Protein AF-A0A7S1RZQ5-F1 (afdb_monomer)

Structure (mmCIF, N/CA/C/O backbone):
data_AF-A0A7S1RZQ5-F1
#
_entry.id   AF-A0A7S1RZQ5-F1
#
loop_
_atom_site.group_PDB
_atom_site.id
_atom_site.type_symbol
_atom_site.label_atom_id
_atom_site.label_alt_id
_atom_site.label_comp_id
_atom_site.label_asym_id
_atom_site.label_entity_id
_atom_site.label_seq_id
_atom_site.pdbx_PDB_ins_code
_atom_site.Cartn_x
_atom_site.Cartn_y
_atom_site.Cartn_z
_atom_site.occupancy
_atom_site.B_iso_or_equiv
_atom_site.auth_seq_id
_atom_site.auth_comp_id
_atom_site.auth_asym_id
_atom_site.auth_atom_id
_atom_site.pdbx_PDB_model_num
ATOM 1 N N . VAL A 1 1 ? -28.408 -29.881 -25.879 1.00 50.09 1 VAL A N 1
ATOM 2 C CA . VAL A 1 1 ? -29.502 -28.922 -25.592 1.00 50.09 1 VAL A CA 1
ATOM 3 C C . VAL A 1 1 ? -29.576 -28.665 -24.085 1.00 50.09 1 VAL A C 1
ATOM 5 O O . VAL A 1 1 ? -30.545 -29.050 -23.465 1.00 50.09 1 VAL A O 1
ATOM 8 N N . VAL A 1 2 ? -28.525 -28.092 -23.482 1.00 44.50 2 VAL A N 1
ATOM 9 C CA . VAL A 1 2 ? -28.527 -27.471 -22.136 1.00 44.50 2 VAL A CA 1
ATOM 10 C C . VAL A 1 2 ? -27.280 -26.580 -22.078 1.00 44.50 2 VAL A C 1
ATOM 12 O O . VAL A 1 2 ? -26.212 -27.030 -21.680 1.00 44.50 2 VAL A O 1
ATOM 15 N N . SER A 1 3 ? -27.373 -25.356 -22.590 1.00 42.03 3 SER A N 1
ATOM 16 C CA . SER A 1 3 ? -26.392 -24.273 -22.406 1.00 42.03 3 SER A CA 1
ATOM 17 C C . SER A 1 3 ? -27.008 -23.021 -23.012 1.00 42.03 3 SER A C 1
ATOM 19 O O . SER A 1 3 ? -26.802 -22.811 -24.191 1.00 42.03 3 SER A O 1
ATOM 21 N N . ASP A 1 4 ? -27.832 -22.289 -22.252 1.00 46.22 4 ASP A N 1
ATOM 22 C CA . ASP A 1 4 ? -28.304 -20.932 -22.606 1.00 46.22 4 ASP A CA 1
ATOM 23 C C . ASP A 1 4 ? -29.070 -20.271 -21.438 1.00 46.22 4 ASP A C 1
ATOM 25 O O . ASP A 1 4 ? -30.211 -19.855 -21.587 1.00 46.22 4 ASP A O 1
ATOM 29 N N . LEU A 1 5 ? -28.489 -20.185 -20.232 1.00 46.91 5 LEU A N 1
ATOM 30 C CA . LEU A 1 5 ? -29.109 -19.439 -19.115 1.00 46.91 5 LEU A CA 1
ATOM 31 C C . LEU A 1 5 ? -28.068 -18.849 -18.144 1.00 46.91 5 LEU A C 1
ATOM 33 O O . LEU A 1 5 ? -28.103 -19.098 -16.943 1.00 46.91 5 LEU A O 1
ATOM 37 N N . ILE A 1 6 ? -27.138 -18.034 -18.646 1.00 44.25 6 ILE A N 1
ATOM 38 C CA . ILE A 1 6 ? -26.392 -17.093 -17.792 1.00 44.25 6 ILE A CA 1
ATOM 39 C C . ILE A 1 6 ? -26.449 -15.715 -18.454 1.00 44.25 6 ILE A C 1
ATOM 41 O O . ILE A 1 6 ? -25.554 -15.305 -19.186 1.00 44.25 6 ILE A O 1
ATOM 45 N N . GLY A 1 7 ? -27.570 -15.027 -18.229 1.00 41.03 7 GLY A N 1
ATOM 46 C CA . GLY A 1 7 ? -27.742 -13.616 -18.557 1.00 41.03 7 GLY A CA 1
ATOM 47 C C . GLY A 1 7 ? -27.185 -12.726 -17.443 1.00 41.03 7 GLY A C 1
ATOM 48 O O . GLY A 1 7 ? -27.434 -12.963 -16.262 1.00 41.03 7 GLY A O 1
ATOM 49 N N . SER A 1 8 ? -26.427 -11.705 -17.838 1.00 42.69 8 SER A N 1
ATOM 50 C CA . SER A 1 8 ? -25.848 -10.656 -16.989 1.00 42.69 8 SER A CA 1
ATOM 51 C C . SER A 1 8 ? -26.870 -9.974 -16.060 1.00 42.69 8 SER A C 1
ATOM 53 O O . SER A 1 8 ? -27.932 -9.566 -16.535 1.00 42.69 8 SER A O 1
ATOM 55 N N . PRO A 1 9 ? -26.553 -9.727 -14.772 1.00 49.50 9 PRO A N 1
ATOM 56 C CA . PRO A 1 9 ? -27.445 -9.017 -13.867 1.00 49.50 9 PRO A CA 1
ATOM 57 C C . PRO A 1 9 ? -27.104 -7.519 -13.854 1.00 49.50 9 PRO A C 1
ATOM 59 O O . PRO A 1 9 ? -26.318 -7.054 -13.033 1.00 49.50 9 PRO A O 1
ATOM 62 N N . SER A 1 10 ? -27.692 -6.743 -14.763 1.00 53.69 10 SER A N 1
ATOM 63 C CA . SER A 1 10 ? -27.727 -5.270 -14.661 1.00 53.69 10 SER A CA 1
ATOM 64 C C . SER A 1 10 ? -29.085 -4.735 -14.182 1.00 53.69 10 SER A C 1
ATOM 66 O O . SER A 1 10 ? -29.246 -3.532 -13.986 1.00 53.69 10 SER A O 1
ATOM 68 N N . GLY A 1 11 ? -30.059 -5.615 -13.930 1.00 60.50 11 GLY A N 1
ATOM 69 C CA . GLY A 1 11 ? -31.333 -5.257 -13.314 1.00 60.50 11 GLY A CA 1
ATOM 70 C C . GLY A 1 11 ? -31.216 -5.229 -11.793 1.00 60.50 11 GLY A C 1
ATOM 71 O O . GLY A 1 11 ? -31.095 -6.277 -11.163 1.00 60.50 11 GLY A O 1
ATOM 72 N N . GLY A 1 12 ? -31.257 -4.040 -11.190 1.00 69.31 12 GLY A N 1
ATOM 73 C CA . GLY A 1 12 ? -31.443 -3.913 -9.744 1.00 69.31 12 GLY A CA 1
ATOM 74 C C . GLY A 1 12 ? -32.727 -4.618 -9.289 1.00 69.31 12 GLY A C 1
ATOM 75 O O . GLY A 1 12 ? -33.708 -4.677 -10.031 1.00 69.31 12 GLY A O 1
ATOM 76 N N . LEU A 1 13 ? -32.720 -5.162 -8.069 1.00 76.81 13 LEU A N 1
ATOM 77 C CA . LEU A 1 13 ? -33.895 -5.796 -7.464 1.00 76.81 13 LEU A CA 1
ATOM 78 C C . LEU A 1 13 ? -35.089 -4.831 -7.488 1.00 76.81 13 LEU A C 1
ATOM 80 O O . LEU A 1 13 ? -34.962 -3.664 -7.106 1.00 76.81 13 LEU A O 1
ATOM 84 N N . SER A 1 14 ? -36.256 -5.318 -7.916 1.00 85.12 14 SER A N 1
ATOM 85 C CA . SER A 1 14 ? -37.483 -4.521 -7.894 1.00 85.12 14 SER A CA 1
ATOM 86 C C . SER A 1 14 ? -37.816 -4.087 -6.460 1.00 85.12 14 SER A C 1
ATOM 88 O O . SER A 1 14 ? -37.493 -4.774 -5.486 1.00 85.12 14 SER A O 1
ATOM 90 N N . LYS A 1 15 ? -38.493 -2.940 -6.304 1.00 82.06 15 LYS A N 1
ATOM 91 C CA . LYS A 1 15 ? -38.926 -2.437 -4.983 1.00 82.06 15 LYS A CA 1
ATOM 92 C C . LYS A 1 15 ? -39.768 -3.464 -4.215 1.00 82.06 15 LYS A C 1
ATOM 94 O O . LYS A 1 15 ? -39.717 -3.504 -2.987 1.00 82.06 15 LYS A O 1
ATOM 99 N N . GLU A 1 16 ? -40.510 -4.300 -4.934 1.00 85.38 16 GLU A N 1
ATOM 100 C CA . GLU A 1 16 ? -41.309 -5.395 -4.377 1.00 85.38 16 GLU A CA 1
ATOM 101 C C . GLU A 1 16 ? -40.424 -6.515 -3.825 1.00 85.38 16 GLU A C 1
ATOM 103 O O . GLU A 1 16 ? -40.651 -6.966 -2.704 1.00 85.38 16 GLU A O 1
ATOM 108 N N . ALA A 1 17 ? -39.361 -6.896 -4.542 1.00 83.75 17 ALA A N 1
ATOM 109 C CA . ALA A 1 17 ? -38.397 -7.883 -4.062 1.00 83.75 17 ALA A CA 1
ATOM 110 C C . ALA A 1 17 ? -37.652 -7.393 -2.807 1.00 83.75 17 ALA A C 1
ATOM 112 O O . ALA A 1 17 ? -37.438 -8.166 -1.874 1.00 83.75 17 ALA A O 1
ATOM 113 N N . VAL A 1 18 ? -37.316 -6.099 -2.743 1.00 83.06 18 VAL A N 1
ATOM 114 C CA . VAL A 1 18 ? -36.683 -5.495 -1.557 1.00 83.06 18 VAL A CA 1
ATOM 115 C C . VAL A 1 18 ? -37.632 -5.494 -0.353 1.00 83.06 18 VAL A C 1
ATOM 117 O O . VAL A 1 18 ? -37.208 -5.846 0.748 1.00 83.06 18 VAL A O 1
ATOM 120 N N . ARG A 1 19 ? -38.919 -5.162 -0.544 1.00 85.81 19 ARG A N 1
ATOM 121 C CA . ARG A 1 19 ? -39.927 -5.233 0.532 1.00 85.81 19 ARG A CA 1
ATOM 122 C C . ARG A 1 19 ? -40.136 -6.665 1.026 1.00 85.81 19 ARG A C 1
ATOM 124 O O . ARG A 1 19 ? -40.046 -6.902 2.225 1.00 85.81 19 ARG A O 1
ATOM 131 N N . ALA A 1 20 ? -40.288 -7.625 0.115 1.00 86.56 20 ALA A N 1
ATOM 132 C CA . ALA A 1 20 ? -40.459 -9.032 0.475 1.00 86.56 20 ALA A CA 1
ATOM 133 C C . ALA A 1 20 ? -39.258 -9.594 1.263 1.00 86.56 20 ALA A C 1
ATOM 135 O O . ALA A 1 20 ? -39.434 -10.409 2.171 1.00 86.56 20 ALA A O 1
ATOM 136 N N . LEU A 1 21 ? -38.033 -9.148 0.957 1.00 83.31 21 LEU A N 1
ATOM 137 C CA . LEU A 1 21 ? -36.830 -9.549 1.695 1.00 83.31 21 LEU A CA 1
ATOM 138 C C . LEU A 1 21 ? -36.767 -8.926 3.104 1.00 83.31 21 LEU A C 1
ATOM 140 O O . LEU A 1 21 ? -36.327 -9.580 4.056 1.00 83.31 21 LEU A O 1
ATOM 144 N N . ALA A 1 22 ? -37.227 -7.681 3.250 1.00 83.94 22 ALA A N 1
ATOM 145 C CA . ALA A 1 22 ? -37.298 -6.991 4.536 1.00 83.94 22 ALA A CA 1
ATOM 146 C C . ALA A 1 22 ? -38.334 -7.635 5.475 1.00 83.94 22 ALA A C 1
ATOM 148 O O . ALA A 1 22 ? -38.047 -7.863 6.650 1.00 83.94 22 ALA A O 1
ATOM 149 N N . ASP A 1 23 ? -39.495 -8.032 4.953 1.00 85.06 23 ASP A N 1
ATOM 150 C CA . ASP A 1 23 ? -40.529 -8.690 5.761 1.00 85.06 23 ASP A CA 1
ATOM 151 C C . ASP A 1 23 ? -40.084 -10.089 6.220 1.00 85.06 23 ASP A C 1
ATOM 153 O O . ASP A 1 23 ? -40.281 -10.476 7.375 1.00 85.06 23 ASP A O 1
ATOM 157 N N . ARG A 1 24 ? -39.369 -10.826 5.357 1.00 82.94 24 ARG A N 1
ATOM 158 C CA . ARG A 1 24 ? -38.802 -12.143 5.700 1.00 82.94 24 ARG A CA 1
ATOM 159 C C . ARG A 1 24 ? -37.713 -12.082 6.767 1.00 82.94 24 ARG A C 1
ATOM 161 O O . ARG A 1 24 ? -37.577 -13.026 7.543 1.00 82.94 24 ARG A O 1
ATOM 168 N N . THR A 1 25 ? -36.916 -11.016 6.789 1.00 77.38 25 THR A N 1
ATOM 169 C CA . THR A 1 25 ? -35.876 -10.835 7.814 1.00 77.38 25 THR A CA 1
ATOM 170 C C . THR A 1 25 ? -36.473 -10.381 9.142 1.00 77.38 25 THR A C 1
ATOM 172 O O . THR A 1 25 ? -36.023 -10.841 10.189 1.00 77.38 25 THR A O 1
ATOM 175 N N . LYS A 1 26 ? -37.545 -9.582 9.117 1.00 75.38 26 LYS A N 1
ATOM 176 C CA . LYS A 1 26 ? -38.258 -9.152 10.325 1.00 75.38 26 LYS A CA 1
ATOM 177 C C . LYS A 1 26 ? -38.924 -10.316 11.070 1.00 75.38 26 LYS A C 1
ATOM 179 O O . LYS A 1 26 ? -38.853 -10.360 12.290 1.00 75.38 26 LYS A O 1
ATOM 184 N N . ALA A 1 27 ? -39.468 -11.299 10.349 1.00 74.56 27 ALA A N 1
ATOM 185 C CA . ALA A 1 27 ? -40.094 -12.489 10.940 1.00 74.56 27 ALA A CA 1
ATOM 186 C C . ALA A 1 27 ? -39.107 -13.493 11.578 1.00 74.56 27 ALA A C 1
ATOM 188 O O . ALA A 1 27 ? -39.535 -14.430 12.245 1.00 74.56 27 ALA A O 1
ATOM 189 N N . LYS A 1 28 ? -37.793 -13.339 11.356 1.00 77.19 28 LYS A N 1
ATOM 190 C CA . LYS A 1 28 ? -36.761 -14.257 11.876 1.00 77.19 28 LYS A CA 1
ATOM 191 C C . LYS A 1 28 ? -35.950 -13.693 13.039 1.00 77.19 28 LYS A C 1
ATOM 193 O O . LYS A 1 28 ? -35.099 -14.411 13.562 1.00 77.19 28 LYS A O 1
ATOM 198 N N . MET A 1 29 ? -36.163 -12.436 13.429 1.00 69.62 29 MET A N 1
ATOM 199 C CA . MET A 1 29 ? -35.434 -11.863 14.557 1.00 69.62 29 MET A CA 1
ATOM 200 C C . MET A 1 29 ? -36.176 -12.134 15.874 1.00 69.62 29 MET A C 1
ATOM 202 O O . MET A 1 29 ? -37.361 -11.820 15.962 1.00 69.62 29 MET A O 1
ATOM 206 N N . PRO A 1 30 ? -35.508 -12.717 16.885 1.00 76.50 30 PRO A N 1
ATOM 207 C CA . PRO A 1 30 ? -36.110 -12.967 18.191 1.00 76.50 30 PRO A CA 1
ATOM 208 C C . PRO A 1 30 ? -36.463 -11.643 18.886 1.00 76.50 30 PRO A C 1
ATOM 210 O O . PRO A 1 30 ? -35.655 -10.711 18.912 1.00 76.50 30 PRO A O 1
AT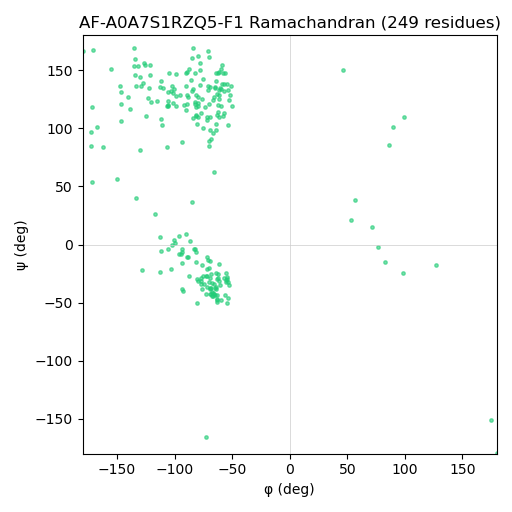OM 213 N N . GLU A 1 31 ? -37.668 -11.565 19.459 1.00 70.94 31 GLU A N 1
ATOM 214 C CA . GLU A 1 31 ? -38.217 -10.352 20.094 1.00 70.94 31 GLU A CA 1
ATOM 215 C C . GLU A 1 31 ? -37.385 -9.853 21.292 1.00 70.94 31 GLU A C 1
ATOM 217 O O . GLU A 1 31 ? -37.460 -8.681 21.665 1.00 70.94 31 GLU A O 1
ATOM 222 N N . ASP A 1 32 ? -36.513 -10.698 21.846 1.00 67.00 32 ASP A N 1
ATOM 223 C CA . ASP A 1 32 ? -35.660 -10.367 22.990 1.00 67.00 32 ASP A CA 1
ATOM 224 C C . ASP A 1 32 ? -34.560 -9.335 22.683 1.00 67.00 32 ASP A C 1
ATOM 226 O O . ASP A 1 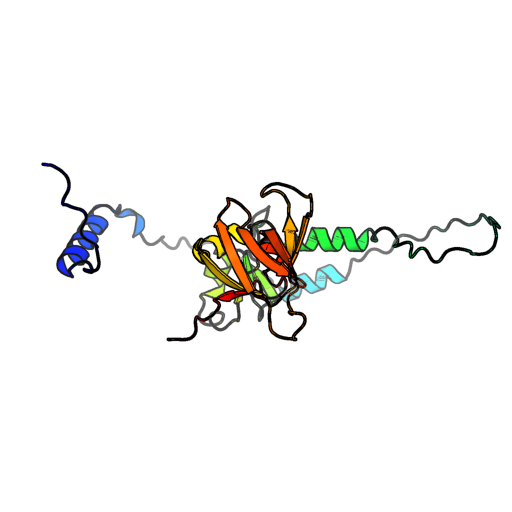32 ? -34.008 -8.744 23.609 1.00 67.00 32 ASP A O 1
ATOM 230 N N . ILE A 1 33 ? -34.272 -9.043 21.407 1.00 63.53 33 ILE A N 1
ATOM 231 C CA . ILE A 1 33 ? -33.285 -8.014 21.019 1.00 63.53 33 ILE A CA 1
ATOM 232 C C . ILE A 1 33 ? -33.808 -6.587 21.284 1.00 63.53 33 ILE A C 1
ATOM 234 O O . ILE A 1 33 ? -33.018 -5.654 21.419 1.00 63.53 33 ILE A O 1
ATOM 238 N N . PHE A 1 34 ? -35.127 -6.398 21.399 1.00 61.47 34 PHE A N 1
ATOM 239 C CA . PHE A 1 34 ? -35.739 -5.073 21.577 1.00 61.47 34 PHE A CA 1
ATOM 240 C C . PHE A 1 34 ? -36.133 -4.743 23.020 1.00 61.47 34 PHE A C 1
ATOM 242 O O . PHE A 1 34 ? -36.674 -3.663 23.273 1.00 61.47 34 PHE A O 1
ATOM 249 N N . LYS A 1 35 ? -35.836 -5.616 23.988 1.00 59.97 35 LYS A N 1
ATOM 250 C CA . LYS A 1 35 ? -36.032 -5.297 25.406 1.00 59.97 35 LYS A CA 1
ATOM 251 C C . LYS A 1 35 ? -34.977 -4.279 25.842 1.00 59.97 35 LYS A C 1
ATOM 253 O O . LYS A 1 35 ? -33.792 -4.588 25.950 1.00 59.97 35 LYS A O 1
ATOM 258 N N . LYS A 1 36 ? -35.422 -3.034 26.051 1.00 52.78 36 LYS A N 1
ATOM 259 C CA . LYS A 1 36 ? -34.635 -1.970 26.689 1.00 52.78 36 LYS A CA 1
ATOM 260 C C . LYS A 1 36 ? -34.096 -2.503 28.024 1.00 52.78 36 LYS A C 1
ATOM 262 O O . LYS A 1 36 ? -34.903 -3.004 28.803 1.00 52.78 36 LYS A O 1
ATOM 267 N N . PRO A 1 37 ? -32.787 -2.397 28.303 1.00 54.38 37 PRO A N 1
ATOM 268 C CA . PRO A 1 37 ? -32.277 -2.730 29.622 1.00 54.38 37 PRO A CA 1
ATOM 269 C C . PRO A 1 37 ? -32.907 -1.773 30.639 1.00 54.38 37 PRO A C 1
ATOM 271 O O . PRO A 1 37 ? -32.795 -0.554 30.499 1.00 54.38 37 PRO A O 1
ATOM 274 N N . GLU A 1 38 ? -33.624 -2.340 31.606 1.00 47.78 38 GLU A N 1
ATOM 275 C CA . GLU A 1 38 ? -34.154 -1.610 32.753 1.00 47.78 38 GLU A CA 1
ATOM 276 C C . GLU A 1 38 ? -32.991 -1.020 33.558 1.00 47.78 38 GLU A C 1
ATOM 278 O O . GLU A 1 38 ? -31.979 -1.675 33.815 1.00 47.78 38 GLU A O 1
ATOM 283 N N . GLU A 1 39 ? -33.131 0.258 33.904 1.00 49.72 39 GLU A N 1
ATOM 284 C CA . GLU A 1 39 ? -32.169 1.033 34.678 1.00 49.72 39 GLU A CA 1
ATOM 285 C C . GLU A 1 39 ? -32.116 0.513 36.121 1.00 49.72 39 GLU A C 1
ATOM 287 O O . GLU A 1 39 ? -32.842 0.974 36.999 1.00 49.72 39 GLU A O 1
ATOM 292 N N . THR A 1 40 ? -31.226 -0.438 36.396 1.00 43.12 40 THR A N 1
ATOM 293 C CA . THR A 1 40 ? -30.797 -0.725 37.768 1.00 43.12 40 THR A CA 1
ATOM 294 C C . THR A 1 40 ? -29.836 0.370 38.214 1.00 43.12 40 THR A C 1
ATOM 296 O O . THR A 1 40 ? -28.665 0.395 37.828 1.00 43.12 40 THR A O 1
ATOM 299 N N . GLY A 1 41 ? -30.360 1.315 38.991 1.00 52.72 41 GLY A N 1
ATOM 300 C CA . GLY A 1 41 ? -29.580 2.344 39.658 1.00 52.72 41 GLY A CA 1
ATOM 301 C C . GLY A 1 41 ? -28.808 1.776 40.843 1.00 52.72 41 GLY A C 1
ATOM 302 O O . GLY A 1 41 ? -29.416 1.345 41.812 1.00 52.72 41 GLY A O 1
ATOM 303 N N . GLU A 1 42 ? -27.480 1.859 40.797 1.00 41.66 42 GLU A N 1
ATOM 304 C CA . GLU A 1 42 ? -26.615 1.699 41.967 1.00 41.66 42 GLU A CA 1
ATOM 305 C C . GLU A 1 42 ? -25.366 2.592 41.857 1.00 41.66 42 GLU A C 1
ATOM 307 O O . GLU A 1 42 ? -24.654 2.593 40.855 1.00 41.66 42 GLU A O 1
ATOM 312 N N . GLY A 1 43 ? -25.091 3.328 42.939 1.00 41.91 43 GLY A N 1
ATOM 313 C CA . GLY A 1 43 ? -23.728 3.608 43.400 1.00 41.91 43 GLY A CA 1
ATOM 314 C C . GLY A 1 43 ? -22.987 4.801 42.793 1.00 41.91 43 GLY A C 1
ATOM 315 O O . GLY A 1 43 ? -22.139 4.652 41.915 1.00 41.91 43 GLY A O 1
ATOM 316 N N . GLY A 1 44 ? -23.195 5.992 43.360 1.00 45.56 44 GLY A N 1
ATOM 317 C CA . GLY A 1 44 ? -22.351 7.163 43.121 1.00 45.56 44 GLY A CA 1
ATOM 318 C C . GLY A 1 44 ? -20.928 6.988 43.667 1.00 45.56 44 GLY A C 1
ATOM 319 O O . GLY A 1 44 ? -20.665 7.277 44.830 1.00 45.56 44 GLY A O 1
ATOM 320 N N . ALA A 1 45 ? -19.990 6.581 42.812 1.00 46.25 45 ALA A N 1
ATOM 321 C CA . ALA A 1 45 ? -18.558 6.729 43.061 1.00 46.25 45 ALA A CA 1
ATOM 322 C C . ALA A 1 45 ? -18.070 8.061 42.465 1.00 46.25 45 ALA A C 1
ATOM 324 O O . ALA A 1 45 ? -18.192 8.308 41.261 1.00 46.25 45 ALA A O 1
ATOM 325 N N . ALA A 1 46 ? -17.523 8.936 43.313 1.00 51.88 46 ALA A N 1
ATOM 326 C CA . ALA A 1 46 ? -16.960 10.219 42.908 1.00 51.88 46 ALA A CA 1
ATOM 327 C C . ALA A 1 46 ? -15.843 10.011 41.868 1.00 51.88 46 ALA A C 1
ATOM 329 O O . ALA A 1 46 ? -14.768 9.486 42.166 1.00 51.88 46 ALA A O 1
ATOM 330 N N . LYS A 1 47 ? -16.105 10.422 40.623 1.00 50.09 47 LYS A N 1
ATOM 331 C CA . LYS A 1 47 ? -15.144 10.366 39.517 1.00 50.09 47 LYS A CA 1
ATOM 332 C C . LYS A 1 47 ? -14.027 11.377 39.771 1.00 50.09 47 LYS A C 1
ATOM 334 O O . LYS A 1 47 ? -14.173 12.565 39.493 1.00 50.09 47 LYS A O 1
ATOM 339 N N . VAL A 1 48 ? -12.898 10.903 40.292 1.00 57.53 48 VAL A N 1
ATOM 340 C CA . VAL A 1 48 ? -11.655 11.683 40.360 1.00 57.53 48 VAL A CA 1
ATOM 341 C C . VAL A 1 48 ? -11.229 12.032 38.933 1.00 57.53 48 VAL A C 1
ATOM 343 O O . VAL A 1 48 ? -11.111 11.152 38.079 1.00 57.53 48 VAL A O 1
ATOM 346 N N . SER A 1 49 ? -11.020 13.322 38.654 1.00 73.06 49 SER A N 1
ATOM 347 C CA . SER A 1 49 ? -10.696 13.777 37.300 1.00 73.06 49 SER A CA 1
ATOM 348 C C . SER A 1 49 ? -9.349 13.218 36.824 1.00 73.06 49 SER A C 1
ATOM 350 O O . SER A 1 49 ? -8.366 13.169 37.570 1.00 73.06 49 SER A O 1
ATOM 352 N N . TRP A 1 50 ? -9.281 12.847 35.543 1.00 62.81 50 TRP A N 1
ATOM 353 C CA . TRP A 1 50 ? -8.083 12.293 34.896 1.00 62.81 50 TRP A CA 1
ATOM 354 C C . TRP A 1 50 ? -6.845 13.202 35.050 1.00 62.81 50 TRP A C 1
ATOM 356 O O . TRP A 1 50 ? -5.710 12.734 35.131 1.00 62.81 50 TRP A O 1
ATOM 366 N N . ARG A 1 51 ? -7.066 14.520 35.176 1.00 66.44 51 ARG A N 1
ATOM 367 C CA . ARG A 1 51 ? -6.018 15.533 35.369 1.00 66.44 51 ARG A CA 1
ATOM 368 C C . ARG A 1 51 ? -5.317 15.409 36.727 1.00 66.44 51 ARG A C 1
ATOM 370 O O . ARG A 1 51 ? -4.116 15.651 36.808 1.00 66.44 51 ARG A O 1
ATOM 377 N N . GLN A 1 52 ? -6.040 14.985 37.763 1.00 68.44 52 GLN A N 1
ATOM 378 C CA . GLN A 1 52 ? -5.540 14.899 39.139 1.00 68.44 52 GLN A CA 1
ATOM 379 C C . GLN A 1 52 ? -4.681 13.644 39.362 1.00 68.44 52 GLN A C 1
ATOM 381 O O . GLN A 1 52 ? -3.679 13.693 40.072 1.00 68.44 52 GLN A O 1
ATOM 386 N N . LYS A 1 53 ? -4.984 12.546 38.655 1.00 66.88 53 LYS A N 1
ATOM 387 C CA . LYS A 1 53 ? -4.205 11.294 38.715 1.00 66.88 53 LYS A CA 1
ATOM 388 C C . LYS A 1 53 ? -2.848 11.399 37.998 1.00 66.88 53 LYS A C 1
ATOM 390 O O . LYS A 1 53 ? -1.890 10.735 38.380 1.00 66.88 53 LYS A O 1
ATOM 395 N N . ARG A 1 54 ? -2.728 12.281 36.995 1.00 66.06 54 ARG A N 1
ATOM 396 C CA . ARG A 1 54 ? -1.481 12.490 36.231 1.00 66.06 54 ARG A CA 1
ATOM 397 C C . ARG A 1 54 ? -0.417 13.284 37.000 1.00 66.06 54 ARG A C 1
ATOM 399 O O . ARG A 1 54 ? 0.767 13.083 36.758 1.00 66.06 54 ARG A O 1
ATOM 406 N N . GLN A 1 55 ? -0.819 14.148 37.935 1.00 67.31 55 GLN A N 1
ATOM 407 C CA . GLN A 1 55 ? 0.122 14.915 38.764 1.00 67.31 55 GLN A CA 1
ATOM 408 C C . GLN A 1 55 ? 0.747 14.074 39.888 1.00 67.31 55 GLN A C 1
ATOM 410 O O . GLN A 1 55 ? 1.896 14.309 40.247 1.00 67.31 55 GLN A O 1
ATOM 415 N N . GLN A 1 56 ? 0.049 13.048 40.388 1.00 62.22 56 GLN A N 1
ATOM 416 C CA . GLN A 1 56 ? 0.575 12.173 41.445 1.00 62.22 56 GLN A CA 1
ATOM 417 C C . GLN A 1 56 ? 1.688 11.224 40.960 1.00 62.22 56 GLN A C 1
ATOM 419 O O . GLN A 1 56 ? 2.581 10.895 41.733 1.00 62.22 56 GLN A O 1
ATOM 424 N N . ASN A 1 57 ? 1.707 10.849 39.676 1.00 56.22 57 ASN A N 1
ATOM 425 C CA . ASN A 1 57 ? 2.719 9.937 39.120 1.00 56.22 57 ASN A CA 1
ATOM 426 C C . ASN A 1 57 ? 4.045 10.610 38.711 1.00 56.22 57 ASN A C 1
ATOM 428 O O . ASN A 1 57 ? 4.972 9.916 38.304 1.00 56.22 57 ASN A O 1
ATOM 432 N N . LEU A 1 58 ? 4.163 11.939 38.814 1.00 55.47 58 LEU A N 1
ATOM 433 C CA . LEU A 1 58 ? 5.404 12.664 38.495 1.00 55.47 58 LEU A CA 1
ATOM 434 C C . LEU A 1 58 ? 6.305 12.907 39.722 1.00 55.47 58 LEU A C 1
ATOM 436 O O . LEU A 1 58 ? 7.428 13.372 39.555 1.00 55.47 58 LEU A O 1
ATOM 440 N N . ALA A 1 59 ? 5.852 12.578 40.938 1.00 47.47 59 ALA A N 1
ATOM 441 C CA . ALA A 1 59 ? 6.568 12.887 42.182 1.00 47.47 59 ALA A CA 1
ATOM 442 C C . ALA A 1 59 ? 7.445 11.741 42.737 1.00 47.47 59 ALA A C 1
ATOM 444 O O . ALA A 1 59 ? 8.204 11.962 43.675 1.00 47.47 59 ALA A O 1
ATOM 445 N N . THR A 1 60 ? 7.386 10.529 42.175 1.00 47.94 60 THR A N 1
ATOM 446 C CA . THR A 1 60 ? 8.053 9.325 42.728 1.00 47.94 60 THR A CA 1
ATOM 447 C C . THR A 1 60 ? 9.134 8.718 41.820 1.00 47.94 60 THR A C 1
ATOM 449 O O . THR A 1 60 ? 9.461 7.536 41.918 1.00 47.94 60 THR A O 1
ATOM 452 N N . GLY A 1 61 ? 9.752 9.537 40.961 1.00 41.28 61 GLY A N 1
ATOM 453 C CA . GLY A 1 61 ? 10.906 9.160 40.134 1.00 41.28 61 GLY A CA 1
ATOM 454 C C . GLY A 1 61 ? 12.183 8.956 40.955 1.00 41.28 61 GLY A C 1
ATOM 455 O O . GLY A 1 61 ? 12.959 9.881 41.165 1.00 41.28 61 GLY A O 1
ATOM 456 N N . ASN A 1 62 ? 12.358 7.724 41.421 1.00 40.66 62 ASN A N 1
ATOM 457 C CA . ASN A 1 62 ? 13.435 7.207 42.257 1.00 40.66 62 ASN A CA 1
ATOM 458 C C . ASN A 1 62 ? 14.829 7.356 41.598 1.00 40.66 62 ASN A C 1
ATOM 460 O O . ASN A 1 62 ? 15.099 6.789 40.538 1.00 40.66 62 ASN A O 1
ATOM 464 N N . ASN A 1 63 ? 15.718 8.108 42.251 1.00 49.81 63 ASN A N 1
ATOM 465 C CA . ASN A 1 63 ? 17.135 8.265 41.920 1.00 49.81 63 ASN A CA 1
ATOM 466 C C . ASN A 1 63 ? 17.925 7.074 42.475 1.00 49.81 63 ASN A C 1
ATOM 468 O O . ASN A 1 63 ? 18.102 7.000 43.685 1.00 49.81 63 ASN A O 1
ATOM 472 N N . ASN A 1 64 ? 18.447 6.183 41.625 1.00 48.50 64 ASN A N 1
ATOM 473 C CA . ASN A 1 64 ? 19.590 5.330 41.977 1.00 48.50 64 ASN A CA 1
ATOM 474 C C . ASN A 1 64 ? 20.184 4.633 40.744 1.00 48.50 64 ASN A C 1
ATOM 476 O O . ASN A 1 64 ? 19.661 3.620 40.291 1.00 48.50 64 ASN A O 1
ATOM 480 N N . ASN A 1 65 ? 21.305 5.154 40.229 1.00 42.16 65 ASN A N 1
ATOM 481 C CA . ASN A 1 65 ? 22.468 4.323 39.886 1.00 42.16 65 ASN A CA 1
ATOM 482 C C . ASN A 1 65 ? 23.684 5.174 39.482 1.00 42.16 65 ASN A C 1
ATOM 484 O O . ASN A 1 65 ? 23.858 5.568 38.331 1.00 42.16 65 ASN A O 1
ATOM 488 N N . LYS A 1 66 ? 24.566 5.406 40.460 1.00 42.34 66 LYS A N 1
ATOM 489 C CA . LYS A 1 66 ? 25.972 5.789 40.280 1.00 42.34 66 LYS A CA 1
ATOM 490 C C . LYS A 1 66 ? 26.826 4.615 40.756 1.00 42.34 66 LYS A C 1
ATOM 492 O O . LYS A 1 66 ? 26.941 4.421 41.961 1.00 42.34 66 LYS A O 1
ATOM 497 N N . ARG A 1 67 ? 27.473 3.884 39.847 1.00 38.41 67 ARG A N 1
ATOM 498 C CA . ARG A 1 67 ? 28.745 3.192 40.123 1.00 38.41 67 ARG A CA 1
ATOM 499 C C . ARG A 1 67 ? 29.592 3.174 38.856 1.00 38.41 67 ARG A C 1
ATOM 501 O O . ARG A 1 67 ? 29.151 2.697 37.817 1.00 38.41 67 ARG A O 1
ATOM 508 N N . GLY A 1 68 ? 30.783 3.756 38.966 1.00 43.53 68 GLY A N 1
ATOM 509 C CA . GLY A 1 68 ? 31.816 3.731 37.940 1.00 43.53 68 GLY A CA 1
ATOM 510 C C . GLY A 1 68 ? 32.670 2.471 38.025 1.00 43.53 68 GLY A C 1
ATOM 511 O O . GLY A 1 68 ? 32.733 1.828 39.070 1.00 43.53 68 GLY A O 1
ATOM 512 N N . VAL A 1 69 ? 33.358 2.166 36.927 1.00 43.31 69 VAL A N 1
ATOM 513 C CA . VAL A 1 69 ? 34.522 1.277 36.903 1.00 43.31 69 VAL A CA 1
ATOM 514 C C . VAL A 1 69 ? 35.539 1.878 35.937 1.00 43.31 69 VAL A C 1
ATOM 516 O O . VAL A 1 69 ? 35.209 2.229 34.806 1.00 43.31 69 VAL A O 1
ATOM 519 N N . ALA A 1 70 ? 36.759 2.049 36.434 1.00 39.78 70 ALA A N 1
ATOM 520 C CA . ALA A 1 70 ? 37.907 2.579 35.722 1.00 39.78 70 ALA A CA 1
ATOM 521 C C . ALA A 1 70 ? 38.712 1.459 35.039 1.00 39.78 70 ALA A C 1
ATOM 523 O O . ALA A 1 70 ? 38.873 0.385 35.608 1.00 39.78 70 ALA A O 1
ATOM 524 N N . GLY A 1 71 ? 39.307 1.791 33.887 1.00 39.56 71 GLY A N 1
ATOM 525 C CA . GLY A 1 71 ? 40.630 1.304 33.481 1.00 39.56 71 GLY A CA 1
ATOM 526 C C . GLY A 1 71 ? 40.701 0.126 32.502 1.00 39.56 71 GLY A C 1
ATOM 527 O O . GLY A 1 71 ? 40.513 -1.014 32.896 1.00 39.56 71 GLY A O 1
ATOM 528 N N . ALA A 1 72 ? 41.125 0.407 31.262 1.00 38.22 72 ALA A N 1
ATOM 529 C CA . ALA A 1 72 ? 42.219 -0.299 30.576 1.00 38.22 72 ALA A CA 1
ATOM 530 C C . ALA A 1 72 ? 42.566 0.422 29.256 1.00 38.22 72 ALA A C 1
ATOM 532 O O . ALA A 1 72 ? 41.732 0.554 28.362 1.00 38.22 72 ALA A O 1
ATOM 533 N N . ARG A 1 73 ? 43.809 0.907 29.147 1.00 46.12 73 ARG A N 1
ATOM 534 C CA . ARG A 1 73 ? 44.406 1.420 27.905 1.00 46.12 73 ARG A CA 1
ATOM 535 C C . ARG A 1 73 ? 44.792 0.236 27.018 1.00 46.12 73 ARG A C 1
ATOM 537 O O . ARG A 1 73 ? 45.583 -0.595 27.448 1.00 46.12 73 ARG A O 1
ATOM 544 N N . ILE A 1 74 ? 44.315 0.216 25.775 1.00 39.50 74 ILE A N 1
ATOM 545 C CA . ILE A 1 74 ? 44.901 -0.590 24.698 1.00 39.50 74 ILE A CA 1
ATOM 546 C C . ILE A 1 74 ? 45.221 0.353 23.536 1.00 39.50 74 ILE A C 1
ATOM 548 O O . ILE A 1 74 ? 44.339 0.919 22.896 1.00 39.50 74 ILE A O 1
ATOM 552 N N . THR A 1 75 ? 46.515 0.544 23.312 1.00 50.66 75 THR A N 1
ATOM 553 C CA . THR A 1 75 ? 47.132 1.201 22.158 1.00 50.66 75 THR A CA 1
ATOM 554 C C . THR A 1 75 ? 47.224 0.213 21.001 1.00 50.66 75 THR A C 1
ATOM 556 O O . THR A 1 75 ? 48.042 -0.697 21.082 1.00 50.66 75 THR A O 1
ATOM 559 N N . VAL A 1 76 ? 46.462 0.404 19.913 1.00 43.56 76 VAL A N 1
ATOM 560 C CA . VAL A 1 76 ? 46.752 -0.223 18.606 1.00 43.56 76 VAL A CA 1
ATOM 561 C C . VAL A 1 76 ? 46.344 0.700 17.441 1.00 43.56 76 VAL A C 1
ATOM 563 O O . VAL A 1 76 ? 45.166 0.883 17.170 1.00 43.56 76 VAL A O 1
ATOM 566 N N . GLN A 1 77 ? 47.380 1.263 16.809 1.00 43.22 77 GLN A N 1
ATOM 567 C CA . GLN A 1 77 ? 47.634 1.582 15.387 1.00 43.22 77 GLN A CA 1
ATOM 568 C C . GLN A 1 77 ? 46.615 2.279 14.433 1.00 43.22 77 GLN A C 1
ATOM 570 O O . GLN A 1 77 ? 45.403 2.156 14.569 1.00 43.22 77 GLN A O 1
ATOM 575 N N . PRO A 1 78 ? 47.141 3.033 13.431 1.00 53.94 78 PRO A N 1
ATOM 576 C CA . PRO A 1 78 ? 46.417 4.033 12.633 1.00 53.94 78 PRO A CA 1
ATOM 577 C C . PRO A 1 78 ? 45.626 3.454 11.433 1.00 53.94 78 PRO A C 1
ATOM 579 O O . PRO A 1 78 ? 45.778 2.283 11.083 1.00 53.94 78 PRO A O 1
ATOM 582 N N . PRO A 1 79 ? 44.755 4.267 10.793 1.00 61.50 79 PRO A N 1
ATOM 583 C CA . PRO A 1 79 ? 43.611 3.790 10.028 1.00 61.50 79 PRO A CA 1
ATOM 584 C C . PRO A 1 79 ? 43.951 3.545 8.560 1.00 61.50 79 PRO A C 1
ATOM 586 O O . PRO A 1 79 ? 44.536 4.397 7.892 1.00 61.50 79 PRO A O 1
ATOM 589 N N . ASN A 1 80 ? 43.475 2.430 8.008 1.00 54.56 80 ASN A N 1
ATOM 590 C CA . ASN A 1 80 ? 43.330 2.324 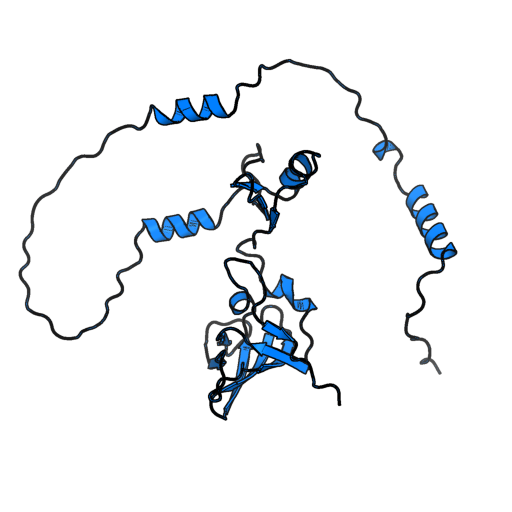6.564 1.00 54.56 80 ASN A CA 1
ATOM 591 C C . ASN A 1 80 ? 42.137 1.443 6.172 1.00 54.56 80 ASN A C 1
ATOM 593 O O . ASN A 1 80 ? 41.950 0.365 6.727 1.00 54.56 80 ASN A O 1
ATOM 597 N N . LYS A 1 81 ? 41.378 1.919 5.171 1.00 46.59 81 LYS A N 1
ATOM 598 C CA . LYS A 1 81 ? 40.066 1.459 4.652 1.00 46.59 81 LYS A CA 1
ATOM 599 C C . LYS A 1 81 ? 38.848 2.095 5.336 1.00 46.59 81 LYS A C 1
ATOM 601 O O . LYS A 1 81 ? 38.394 1.677 6.394 1.00 46.59 81 LYS A O 1
ATOM 606 N N . LYS A 1 82 ? 38.265 3.082 4.642 1.00 55.28 82 LYS A N 1
ATOM 607 C CA . LYS A 1 82 ? 36.952 3.701 4.901 1.00 55.28 82 LYS A CA 1
ATOM 608 C C . LYS A 1 82 ? 35.813 2.685 4.687 1.00 55.28 82 LYS A C 1
ATOM 610 O O . LYS A 1 82 ? 34.986 2.843 3.797 1.00 55.28 82 LYS A O 1
ATOM 615 N N . GLY A 1 83 ? 35.785 1.613 5.471 1.00 52.81 83 GLY A N 1
ATOM 616 C CA . GLY A 1 83 ? 34.595 0.794 5.649 1.00 52.81 83 GLY A CA 1
ATOM 617 C C . GLY A 1 83 ? 33.669 1.545 6.591 1.00 52.81 83 GLY A C 1
ATOM 618 O O . GLY A 1 83 ? 34.017 1.770 7.745 1.00 52.81 83 GLY A O 1
ATOM 619 N N . ARG A 1 84 ? 32.511 1.992 6.102 1.00 52.81 84 ARG A N 1
ATOM 620 C CA . ARG A 1 84 ? 31.480 2.605 6.943 1.00 52.81 84 ARG A CA 1
ATOM 621 C C . ARG A 1 84 ? 30.881 1.488 7.804 1.00 52.81 84 ARG A C 1
ATOM 623 O O . ARG A 1 84 ? 29.901 0.864 7.414 1.00 52.81 84 ARG A O 1
ATOM 630 N N . THR A 1 85 ? 31.521 1.180 8.929 1.00 53.38 85 THR A N 1
ATOM 631 C CA . THR A 1 85 ? 30.989 0.277 9.951 1.00 53.38 85 THR A CA 1
ATOM 632 C C . THR A 1 85 ? 29.739 0.924 10.525 1.00 53.38 85 THR A C 1
ATOM 634 O O . THR A 1 85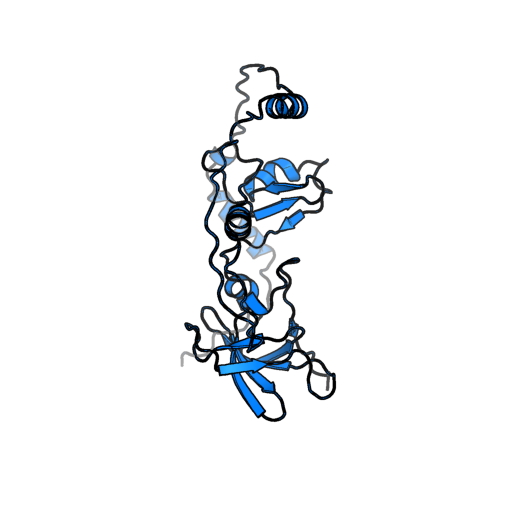 ? 29.816 1.844 11.339 1.00 53.38 85 THR A O 1
ATOM 637 N N . VAL A 1 86 ? 28.579 0.492 10.037 1.00 65.00 86 VAL A N 1
ATOM 638 C CA . VAL A 1 86 ? 27.296 0.827 10.647 1.00 65.00 86 VAL A CA 1
ATOM 639 C C . VAL A 1 86 ? 27.267 0.078 11.974 1.00 65.00 86 VAL A C 1
ATOM 641 O O . VAL A 1 86 ? 27.260 -1.152 11.987 1.00 65.00 86 VAL A O 1
ATOM 644 N N . GLY A 1 87 ? 27.355 0.814 13.083 1.00 75.19 87 GLY A N 1
ATOM 645 C CA . GLY A 1 87 ? 27.256 0.221 14.411 1.00 75.19 87 GLY A CA 1
ATOM 646 C C . GLY A 1 87 ? 25.917 -0.509 14.572 1.00 75.19 87 GLY A C 1
ATOM 647 O O . GLY A 1 87 ? 24.926 -0.089 13.965 1.00 75.19 87 GLY A O 1
ATOM 648 N N . PRO A 1 88 ? 25.866 -1.605 15.347 1.00 76.12 88 PRO A N 1
ATOM 649 C CA . PRO A 1 88 ? 24.606 -2.268 15.657 1.00 76.12 88 PRO A CA 1
ATOM 650 C C . PRO A 1 88 ? 23.621 -1.251 16.261 1.00 76.12 88 PRO A C 1
ATOM 652 O O . PRO A 1 88 ? 24.046 -0.410 17.061 1.00 76.12 88 PRO A O 1
ATOM 655 N N . PRO A 1 89 ? 22.332 -1.290 15.867 1.00 70.06 89 PRO A N 1
ATOM 656 C CA . PRO A 1 89 ? 21.335 -0.345 16.355 1.00 70.06 89 PRO A CA 1
ATOM 657 C C . PRO A 1 89 ? 21.279 -0.402 17.877 1.00 70.06 89 PRO A C 1
ATOM 659 O O . PRO A 1 89 ? 21.353 -1.475 18.484 1.00 70.06 89 PRO A O 1
ATOM 662 N N . SER A 1 90 ? 21.181 0.767 18.497 1.00 83.44 90 SER A N 1
ATOM 663 C CA . SER A 1 90 ? 21.169 0.869 19.949 1.00 83.44 90 SER A CA 1
ATOM 664 C C . SER A 1 90 ? 19.957 0.129 20.525 1.00 83.44 90 SER A C 1
ATOM 666 O O . SER A 1 90 ? 18.885 0.071 19.919 1.00 83.44 90 SER A O 1
ATOM 668 N N . LYS A 1 91 ? 20.097 -0.428 21.732 1.00 75.12 91 LYS A N 1
ATOM 669 C CA . LYS A 1 91 ? 18.998 -1.113 22.435 1.00 75.12 91 LYS A CA 1
ATOM 670 C C . LYS A 1 91 ? 17.740 -0.230 22.545 1.00 75.12 91 LYS A C 1
ATOM 672 O O . LYS A 1 91 ? 16.634 -0.730 22.370 1.00 75.12 91 LYS A O 1
ATOM 677 N N . ALA A 1 92 ? 17.923 1.082 22.713 1.00 71.19 92 ALA A N 1
ATOM 678 C CA . ALA A 1 92 ? 16.844 2.069 22.727 1.00 71.19 92 ALA A CA 1
ATOM 679 C C . ALA A 1 92 ? 16.099 2.178 21.379 1.00 71.19 92 ALA A C 1
ATOM 681 O O . ALA A 1 92 ? 14.879 2.327 21.354 1.00 71.19 92 ALA A O 1
ATOM 682 N N . GLU A 1 93 ? 16.795 2.058 20.244 1.00 67.50 93 GLU A N 1
ATOM 683 C CA . GLU A 1 93 ? 16.159 2.055 18.920 1.00 67.50 93 GLU A CA 1
ATOM 684 C C . GLU A 1 93 ? 15.344 0.778 18.690 1.00 67.50 93 GLU A C 1
ATOM 686 O O . GLU A 1 93 ? 14.234 0.851 18.156 1.00 67.50 93 GLU A O 1
ATOM 691 N N . ILE A 1 94 ? 15.849 -0.371 19.154 1.00 67.06 94 ILE A N 1
ATOM 692 C CA . ILE A 1 94 ? 15.159 -1.666 19.065 1.00 67.06 94 ILE A CA 1
ATOM 693 C C . ILE A 1 94 ? 13.902 -1.676 19.952 1.00 67.06 94 ILE A C 1
ATOM 695 O O . ILE A 1 94 ? 12.834 -2.084 19.492 1.00 67.06 94 ILE A O 1
ATOM 699 N N . GLU A 1 95 ? 13.995 -1.173 21.186 1.00 61.34 95 GLU A N 1
ATOM 700 C CA . GLU A 1 95 ? 12.859 -1.075 22.115 1.00 61.34 95 GLU A CA 1
ATOM 701 C C . GLU A 1 95 ? 11.808 -0.067 21.620 1.00 61.34 95 GLU A C 1
ATOM 703 O O . GLU A 1 95 ? 10.623 -0.395 21.575 1.00 61.34 95 GLU A O 1
ATOM 708 N N . SER A 1 96 ? 12.218 1.097 21.093 1.00 59.00 96 SER A N 1
ATOM 709 C CA . SER A 1 96 ? 11.272 2.078 20.530 1.00 59.00 96 SER A CA 1
ATOM 710 C C . SER A 1 96 ? 10.510 1.551 19.306 1.00 59.00 96 SER A C 1
ATOM 712 O O . SER A 1 96 ? 9.369 1.946 19.048 1.00 59.00 96 SER A O 1
ATOM 714 N N . ALA A 1 97 ? 11.130 0.653 18.534 1.00 52.66 97 ALA A N 1
ATOM 715 C CA . ALA A 1 97 ? 10.502 0.013 17.390 1.00 52.66 97 ALA A CA 1
ATOM 716 C C . ALA A 1 97 ? 9.536 -1.100 17.818 1.00 52.66 97 ALA A C 1
ATOM 718 O O . ALA A 1 97 ? 8.539 -1.319 17.132 1.00 52.66 97 ALA A O 1
ATOM 719 N N . ALA A 1 98 ? 9.800 -1.784 18.934 1.00 52.81 98 ALA A N 1
ATOM 720 C CA . ALA A 1 98 ? 8.920 -2.804 19.497 1.00 52.81 98 ALA A CA 1
ATOM 721 C C . ALA A 1 98 ? 7.697 -2.198 20.209 1.00 52.81 98 ALA A C 1
ATOM 723 O O . ALA A 1 98 ? 6.588 -2.705 20.036 1.00 52.81 98 ALA A O 1
ATOM 724 N N . ASP A 1 99 ? 7.862 -1.079 20.917 1.00 55.12 99 ASP A N 1
ATOM 725 C CA . ASP A 1 99 ? 6.754 -0.369 21.574 1.00 55.12 99 ASP A CA 1
ATOM 726 C C . ASP A 1 99 ? 5.810 0.306 20.574 1.00 55.12 99 ASP A C 1
ATOM 728 O O . ASP A 1 99 ? 4.592 0.326 20.762 1.00 55.12 99 ASP A O 1
ATOM 732 N N . LYS A 1 100 ? 6.332 0.772 19.432 1.00 54.28 100 LYS A N 1
ATOM 733 C CA . LYS A 1 100 ? 5.488 1.242 18.320 1.00 54.28 100 LYS A CA 1
ATOM 734 C C . LYS A 1 100 ? 4.587 0.138 17.749 1.00 54.28 100 LYS A C 1
ATOM 736 O O . LYS A 1 100 ? 3.494 0.461 17.295 1.00 54.28 100 LYS A O 1
ATOM 741 N N . ARG A 1 101 ? 4.999 -1.136 17.832 1.00 52.62 101 ARG A N 1
ATOM 742 C CA . ARG A 1 101 ? 4.281 -2.305 17.277 1.00 52.62 101 ARG A CA 1
ATOM 743 C C . ARG A 1 101 ? 3.153 -2.834 18.169 1.00 52.62 101 ARG A C 1
ATOM 745 O O . ARG A 1 101 ? 2.460 -3.768 17.778 1.00 52.62 101 ARG A O 1
ATOM 752 N N . LYS A 1 102 ? 2.959 -2.282 19.371 1.00 59.38 102 LYS A N 1
ATOM 753 C CA . LYS A 1 102 ? 1.929 -2.736 20.324 1.00 59.38 102 LYS A CA 1
ATOM 754 C C . LYS A 1 102 ? 1.139 -1.574 20.917 1.00 59.38 102 LYS A C 1
ATOM 756 O O . LYS A 1 102 ? 0.837 -1.583 22.108 1.00 59.38 102 LYS A O 1
ATOM 761 N N . ARG A 1 103 ? 0.789 -0.564 20.115 1.00 78.88 103 ARG A N 1
ATOM 762 C CA . ARG A 1 103 ? -0.106 0.498 20.595 1.00 78.88 103 ARG A CA 1
ATOM 763 C C . ARG A 1 103 ? -1.480 -0.103 20.906 1.00 78.88 103 ARG A C 1
ATOM 765 O O . ARG A 1 103 ? -2.239 -0.467 20.006 1.00 78.88 103 ARG A O 1
ATOM 772 N N . ARG A 1 104 ? -1.755 -0.277 22.198 1.00 88.44 104 ARG A N 1
ATOM 773 C CA . ARG A 1 104 ? -3.042 -0.746 22.714 1.00 88.44 104 ARG A CA 1
ATOM 774 C C . ARG A 1 104 ? -4.036 0.410 22.743 1.00 88.44 104 ARG A C 1
ATOM 776 O O . ARG A 1 104 ? -3.660 1.571 22.629 1.00 88.44 104 ARG A O 1
ATOM 783 N N . CYS A 1 105 ? -5.309 0.070 22.834 1.00 92.56 105 CYS A N 1
ATOM 784 C CA . CYS A 1 105 ? -6.384 1.029 22.989 1.00 92.56 105 CYS A CA 1
ATOM 785 C C . CYS A 1 105 ? -6.283 1.718 24.355 1.00 92.56 105 CYS A C 1
ATOM 787 O O . CYS A 1 105 ? -6.348 1.044 25.380 1.00 92.56 105 CYS A O 1
ATOM 789 N N . ASP A 1 106 ? -6.217 3.047 24.359 1.00 93.62 106 ASP A N 1
ATOM 790 C CA . ASP A 1 106 ? -6.185 3.884 25.564 1.00 93.62 106 ASP A CA 1
ATOM 791 C C . ASP A 1 106 ? -7.532 3.898 26.309 1.00 93.62 106 ASP A C 1
ATOM 793 O O . ASP A 1 106 ? -7.599 4.251 27.482 1.00 93.62 106 ASP A O 1
ATOM 797 N N . GLY A 1 107 ? -8.621 3.537 25.621 1.00 93.44 107 GLY A N 1
ATOM 798 C CA . GLY A 1 107 ? -9.977 3.507 26.176 1.00 93.44 107 GLY A CA 1
ATOM 799 C C . GLY A 1 107 ? -10.466 2.121 26.596 1.00 93.44 107 GLY A C 1
ATOM 800 O O . GLY A 1 107 ? -11.628 1.993 26.973 1.00 93.44 107 GLY A O 1
ATOM 801 N N . CYS A 1 108 ? -9.650 1.070 26.460 1.00 93.56 108 CYS A N 1
ATOM 802 C CA . CYS A 1 108 ? -10.010 -0.261 26.945 1.00 93.56 108 CYS A CA 1
ATOM 803 C C . CYS A 1 108 ? -9.543 -0.421 28.392 1.00 93.56 108 CYS A C 1
ATOM 805 O O . CYS A 1 108 ? -8.349 -0.382 28.655 1.00 93.56 108 CYS A O 1
ATOM 807 N N . GLU A 1 109 ? -10.475 -0.691 29.301 1.00 88.88 109 GLU A N 1
ATOM 808 C CA . GLU A 1 109 ? -10.172 -1.009 30.706 1.00 88.88 109 GLU A CA 1
ATOM 809 C C . GLU A 1 109 ? -9.893 -2.508 30.933 1.00 88.88 109 GLU A C 1
ATOM 811 O O . GLU A 1 109 ? -9.687 -2.950 32.056 1.00 88.88 109 GLU A O 1
ATOM 816 N N . THR A 1 110 ? -9.900 -3.312 29.867 1.00 87.44 110 THR A N 1
ATOM 817 C CA . THR A 1 110 ? -9.639 -4.756 29.927 1.00 87.44 110 THR A CA 1
ATOM 818 C C . THR A 1 110 ? -8.141 -5.048 29.867 1.00 87.44 110 THR A C 1
ATOM 820 O O . THR A 1 110 ? -7.416 -4.416 29.102 1.00 87.44 110 THR A O 1
ATOM 823 N N . GLU A 1 111 ? -7.671 -6.040 30.627 1.00 85.38 111 GLU A N 1
ATOM 824 C CA . GLU A 1 111 ? -6.304 -6.563 30.531 1.00 85.38 111 GLU A CA 1
ATOM 825 C C . GLU A 1 111 ? -6.306 -7.948 29.852 1.00 85.38 111 GLU A C 1
ATOM 827 O O . GLU A 1 111 ? -6.925 -8.873 30.377 1.00 85.38 111 GLU A O 1
ATOM 832 N N . PRO A 1 112 ? -5.628 -8.133 28.697 1.00 82.75 112 PRO A N 1
ATOM 833 C CA . PRO A 1 112 ? -4.868 -7.142 27.936 1.00 82.75 112 PRO A CA 1
ATOM 834 C C . PRO A 1 112 ? -5.757 -6.207 27.098 1.00 82.75 112 PRO A C 1
ATOM 836 O O . PRO A 1 112 ? -6.649 -6.661 26.383 1.00 82.75 112 PRO A O 1
ATOM 839 N N . ALA A 1 113 ? -5.443 -4.907 27.103 1.00 87.06 113 ALA A N 1
ATOM 840 C CA . ALA A 1 113 ? -6.165 -3.935 26.285 1.00 87.06 113 ALA A CA 1
ATOM 841 C C . ALA A 1 113 ? -6.090 -4.290 24.790 1.00 87.06 113 ALA A C 1
ATOM 843 O O . ALA A 1 113 ? -5.031 -4.670 24.276 1.00 87.06 113 ALA A O 1
ATOM 844 N N . ALA A 1 114 ? -7.222 -4.148 24.095 1.00 88.50 114 ALA A N 1
ATOM 845 C CA . ALA A 1 114 ? -7.343 -4.466 22.675 1.00 88.50 114 ALA A CA 1
ATOM 846 C C . ALA A 1 114 ? -6.368 -3.642 21.817 1.00 88.50 114 ALA A C 1
ATOM 848 O O . ALA A 1 114 ? -5.989 -2.529 22.182 1.00 88.50 114 ALA A O 1
ATOM 849 N N . LEU A 1 115 ? -5.987 -4.155 20.645 1.00 87.44 115 LEU A N 1
ATOM 850 C CA . LEU A 1 115 ? -5.134 -3.422 19.705 1.00 87.44 115 LEU A CA 1
ATOM 851 C C . LEU A 1 115 ? -5.852 -2.176 19.172 1.00 87.44 115 LEU A C 1
ATOM 853 O O . LEU A 1 115 ? -7.026 -2.234 18.790 1.00 87.44 115 LEU A O 1
ATOM 857 N N . ALA A 1 116 ? -5.144 -1.047 19.130 1.00 89.75 116 ALA A N 1
ATOM 858 C CA . ALA A 1 116 ? -5.682 0.164 18.531 1.00 89.75 116 ALA A CA 1
ATOM 859 C C . ALA A 1 116 ? -5.765 0.018 17.003 1.00 89.75 116 ALA A C 1
ATOM 861 O O . ALA A 1 116 ? -4.849 -0.485 16.356 1.00 89.75 116 ALA A O 1
ATOM 862 N N . VAL A 1 117 ? -6.880 0.466 16.430 1.00 89.44 117 VAL A N 1
ATOM 863 C CA . VAL A 1 117 ? -7.148 0.465 14.980 1.00 89.44 117 VAL A CA 1
ATOM 864 C C . VAL A 1 117 ? -7.206 1.897 14.452 1.00 89.44 117 VAL A C 1
ATOM 866 O O . VAL A 1 117 ? -7.012 2.137 13.268 1.00 89.44 117 VAL A O 1
ATOM 869 N N . ILE A 1 118 ? -7.501 2.870 15.313 1.00 90.94 118 ILE A N 1
ATOM 870 C CA . ILE A 1 118 ? -7.753 4.258 14.935 1.00 90.94 118 ILE A CA 1
ATOM 871 C C . ILE A 1 118 ? -6.957 5.156 15.874 1.00 90.94 118 ILE A C 1
ATOM 873 O O . ILE A 1 118 ? -6.948 4.946 17.084 1.00 90.94 118 ILE A O 1
ATOM 877 N N . ARG A 1 119 ? -6.315 6.184 15.326 1.00 92.94 119 ARG A N 1
ATOM 878 C CA . ARG A 1 119 ? -5.760 7.299 16.090 1.00 92.94 119 ARG A CA 1
ATOM 879 C C . ARG A 1 119 ? -6.650 8.514 15.889 1.00 92.94 119 ARG A C 1
ATOM 881 O O . ARG A 1 119 ? -6.870 8.953 14.762 1.00 92.94 119 ARG A O 1
ATOM 888 N N . CYS A 1 120 ? -7.145 9.083 16.977 1.00 95.00 120 CYS A N 1
ATOM 889 C CA . CYS A 1 120 ? -7.790 10.385 16.926 1.00 95.00 120 CYS A CA 1
ATOM 890 C C . CYS A 1 120 ? -6.707 11.469 16.958 1.00 95.00 120 CYS A C 1
ATOM 892 O O . CYS A 1 120 ? -5.953 11.551 17.923 1.00 95.00 120 CYS A O 1
ATOM 894 N N . VAL A 1 121 ? -6.638 12.321 15.935 1.00 93.00 121 VAL A N 1
ATOM 895 C CA . VAL A 1 121 ? -5.628 13.390 15.855 1.00 93.00 121 VAL A CA 1
ATOM 896 C C . VAL A 1 121 ? -5.890 14.454 16.921 1.00 93.00 121 VAL A C 1
ATOM 898 O O . VAL A 1 121 ? -4.968 14.861 17.612 1.00 93.00 121 VAL A O 1
ATOM 901 N N . ASN A 1 122 ? -7.154 14.838 17.123 1.00 96.06 122 ASN A N 1
ATOM 902 C CA . ASN A 1 122 ? -7.530 15.881 18.083 1.00 96.06 122 ASN A CA 1
ATOM 903 C C . ASN A 1 122 ? -7.341 15.475 19.555 1.00 96.06 122 ASN A C 1
ATOM 905 O O . ASN A 1 122 ? -6.969 16.311 20.368 1.00 96.06 122 ASN A O 1
ATOM 909 N N . CYS A 1 123 ? -7.613 14.214 19.906 1.00 94.25 123 CYS A N 1
ATOM 910 C CA . CYS A 1 123 ? -7.430 13.700 21.270 1.00 94.25 123 CYS A CA 1
ATOM 911 C C . CYS A 1 123 ? -6.029 13.132 21.520 1.00 94.25 123 CYS A C 1
ATOM 913 O O . CYS A 1 123 ? -5.731 12.762 22.649 1.00 94.25 123 CYS A O 1
ATOM 915 N N . GLU A 1 124 ? -5.231 12.963 20.462 1.00 92.94 124 GLU A N 1
ATOM 916 C CA . GLU A 1 124 ? -3.962 12.225 20.466 1.00 92.94 124 GLU A CA 1
ATOM 917 C C . GLU A 1 124 ? -4.055 10.792 21.032 1.00 92.94 124 GLU A C 1
ATOM 919 O O . GLU A 1 124 ? -3.044 10.198 21.404 1.00 92.94 124 GLU A O 1
ATOM 924 N N . ALA A 1 125 ? -5.262 10.216 21.042 1.00 93.19 125 ALA A N 1
ATOM 925 C CA . ALA A 1 125 ? -5.566 8.914 21.629 1.00 93.19 125 ALA A CA 1
ATOM 926 C C . ALA A 1 125 ? -5.621 7.796 20.578 1.00 93.19 125 ALA A C 1
ATOM 928 O O . ALA A 1 125 ? -6.071 7.997 19.442 1.00 93.19 125 ALA A O 1
ATOM 929 N N . TYR A 1 126 ? -5.204 6.601 20.986 1.00 93.19 126 TYR A N 1
ATOM 930 C CA . TYR A 1 126 ? -5.217 5.362 20.217 1.00 93.19 126 TYR A CA 1
ATOM 931 C C . TYR A 1 126 ? -6.402 4.511 20.663 1.00 93.19 126 TYR A C 1
ATOM 933 O O . TYR A 1 126 ? -6.529 4.165 21.831 1.00 93.19 126 TYR A O 1
ATOM 941 N N . LEU A 1 127 ? -7.299 4.169 19.744 1.00 94.19 127 LEU A N 1
ATOM 942 C CA . LEU A 1 127 ? -8.563 3.510 20.059 1.00 94.19 127 LEU A CA 1
ATOM 943 C C . LEU A 1 127 ? -8.743 2.249 19.219 1.00 94.19 127 LEU A C 1
ATOM 945 O O . LEU A 1 127 ? -8.460 2.228 18.019 1.00 94.19 127 LEU A O 1
ATOM 949 N N . CYS A 1 128 ? -9.249 1.184 19.837 1.00 93.56 128 CYS A N 1
ATOM 950 C CA . CYS A 1 128 ? -9.815 0.057 19.103 1.00 93.56 128 CYS A CA 1
ATOM 951 C C . CYS A 1 128 ? -11.146 0.474 18.453 1.00 93.56 128 CYS A C 1
ATOM 953 O O . CYS A 1 128 ? -11.725 1.508 18.803 1.00 93.56 128 CYS A O 1
ATOM 955 N N . ALA A 1 129 ? -11.658 -0.341 17.527 1.00 92.56 129 ALA A N 1
ATOM 956 C CA . ALA A 1 129 ? -12.918 -0.057 16.836 1.00 92.56 129 ALA A CA 1
ATOM 957 C C . ALA A 1 129 ? -14.080 0.202 17.818 1.00 92.56 129 ALA A C 1
ATOM 959 O O . ALA A 1 129 ? -14.762 1.219 17.712 1.00 92.56 129 ALA A O 1
ATOM 960 N N . LYS A 1 130 ? -14.212 -0.644 18.850 1.00 95.06 130 LYS A N 1
ATOM 961 C CA . LYS A 1 130 ? -15.277 -0.552 19.860 1.00 95.06 130 LYS A CA 1
ATOM 962 C C . LYS A 1 130 ? -15.212 0.744 20.675 1.00 95.06 130 LYS A C 1
ATOM 964 O O . LYS A 1 130 ? -16.207 1.450 20.796 1.00 95.06 130 LYS A O 1
ATOM 969 N N . CYS A 1 131 ? -14.041 1.099 21.209 1.00 95.62 131 CYS A N 1
ATOM 970 C CA . CYS A 1 131 ? -13.887 2.327 21.999 1.00 95.62 131 CYS A CA 1
ATOM 971 C C . CYS A 1 131 ? -14.018 3.594 21.142 1.00 95.62 131 CYS A C 1
ATOM 973 O O . CYS A 1 131 ? -14.449 4.628 21.655 1.00 95.62 131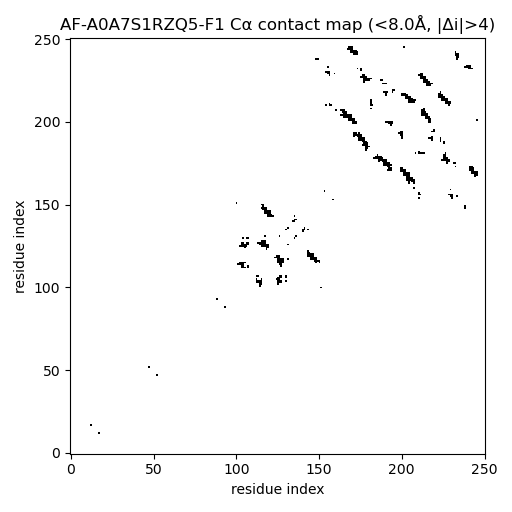 CYS A O 1
ATOM 975 N N . ASN A 1 132 ? -13.674 3.533 19.852 1.00 94.69 132 ASN A N 1
ATOM 976 C CA . ASN A 1 132 ? -13.943 4.621 18.917 1.00 94.69 132 ASN A CA 1
ATOM 977 C C . ASN A 1 132 ? -15.450 4.799 18.680 1.00 94.69 132 ASN A C 1
ATOM 979 O O . ASN A 1 132 ? -15.926 5.927 18.711 1.00 94.69 132 ASN A O 1
ATOM 983 N N . GLU A 1 133 ? -16.214 3.726 18.486 1.00 93.81 133 GLU A N 1
ATOM 984 C CA . GLU A 1 133 ? -17.669 3.830 18.310 1.00 93.81 133 GLU A CA 1
ATOM 985 C C . GLU A 1 133 ? -18.357 4.386 19.559 1.00 93.81 133 GLU A C 1
ATOM 987 O O . GLU A 1 133 ? -19.105 5.354 19.459 1.00 93.81 133 GLU A O 1
ATOM 992 N N . LEU A 1 134 ? -18.027 3.856 20.738 1.00 94.06 134 LEU A N 1
ATOM 993 C CA . LEU A 1 134 ? -18.653 4.279 21.993 1.00 94.06 134 LEU A CA 1
ATOM 994 C C . LEU A 1 134 ? -18.340 5.739 22.351 1.00 94.06 134 LEU A C 1
ATOM 996 O O . LEU A 1 134 ? -19.234 6.483 22.744 1.00 94.06 134 LEU A O 1
ATOM 1000 N N . ASN A 1 135 ? -17.084 6.173 22.193 1.00 93.25 135 ASN A N 1
ATOM 1001 C CA . ASN A 1 135 ? -16.677 7.512 22.624 1.00 93.25 135 ASN A CA 1
ATOM 1002 C C . ASN A 1 135 ? -16.791 8.566 21.507 1.00 93.25 135 ASN A C 1
ATOM 1004 O O . ASN A 1 135 ? -17.234 9.685 21.760 1.00 93.25 135 ASN A O 1
ATOM 1008 N N . HIS A 1 136 ? -16.433 8.237 20.258 1.00 90.44 136 HIS A N 1
ATOM 1009 C CA . HIS A 1 136 ? -16.324 9.211 19.154 1.00 90.44 136 HIS A CA 1
ATOM 1010 C C . HIS A 1 136 ? -17.565 9.303 18.252 1.00 90.44 136 HIS A C 1
ATOM 1012 O O . HIS A 1 136 ? -17.533 10.001 17.235 1.00 90.44 136 HIS A O 1
ATOM 1018 N N . GLN A 1 137 ? -18.670 8.639 18.601 1.00 88.62 137 GLN A N 1
ATOM 1019 C CA . GLN A 1 137 ? -19.974 8.910 17.977 1.00 88.62 137 GLN A CA 1
ATOM 1020 C C . GLN A 1 137 ? -20.763 10.026 18.679 1.00 88.62 137 GLN A C 1
ATOM 1022 O O . GLN A 1 137 ? -21.742 10.521 18.120 1.00 88.62 137 GLN A O 1
ATOM 1027 N N . THR A 1 138 ? -20.325 10.475 19.860 1.00 93.25 138 THR A N 1
ATOM 1028 C CA . THR A 1 138 ? -20.958 11.589 20.581 1.00 93.25 138 THR A CA 1
ATOM 1029 C C . THR A 1 138 ? -20.891 12.893 19.774 1.00 93.25 138 THR A C 1
ATOM 1031 O O . THR A 1 138 ? -19.935 13.139 19.034 1.00 93.25 138 THR A O 1
ATOM 1034 N N . ALA A 1 139 ? -21.900 13.760 19.915 1.00 94.38 139 ALA A N 1
ATOM 1035 C CA . ALA A 1 139 ? -22.025 14.991 19.121 1.00 94.38 139 ALA A CA 1
ATOM 1036 C C . ALA A 1 139 ? -20.791 15.913 19.207 1.00 94.38 139 ALA A C 1
ATOM 1038 O O . ALA A 1 139 ? -20.446 16.572 18.227 1.00 94.38 139 ALA A O 1
ATOM 1039 N N . LEU A 1 140 ? -20.105 15.914 2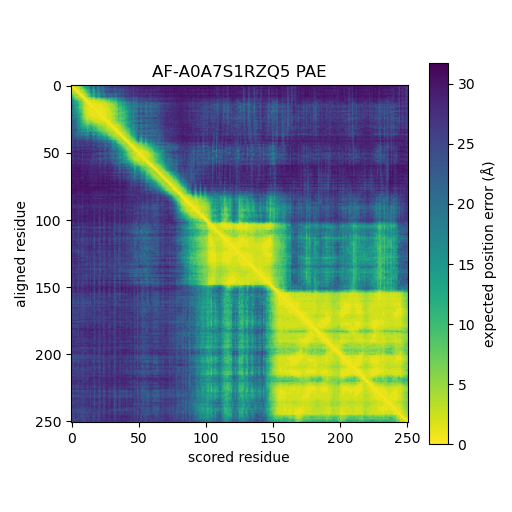0.356 1.00 94.12 140 LEU A N 1
ATOM 1040 C CA . LEU A 1 140 ? -18.901 16.712 20.599 1.00 94.12 140 LEU A CA 1
ATOM 1041 C C . LEU A 1 140 ? -17.680 16.171 19.843 1.00 94.12 140 LEU A C 1
ATOM 1043 O O . LEU A 1 140 ? -16.937 16.938 19.238 1.00 94.12 140 LEU A O 1
ATOM 1047 N N . LEU A 1 141 ? -17.494 14.849 19.839 1.00 94.44 141 LEU A N 1
ATOM 1048 C CA . LEU A 1 141 ? -16.295 14.200 19.298 1.00 94.44 141 LEU A CA 1
ATOM 1049 C C . LEU A 1 141 ? -16.458 13.763 17.836 1.00 94.44 141 LEU A C 1
ATOM 1051 O O . LEU A 1 141 ? -15.479 13.417 17.176 1.00 94.44 141 LEU A O 1
ATOM 1055 N N . LYS A 1 142 ? -17.673 13.846 17.279 1.00 93.56 142 LYS A N 1
ATOM 1056 C CA . LYS A 1 142 ? -17.968 13.494 15.881 1.00 93.56 142 LYS A CA 1
ATOM 1057 C C . LYS A 1 142 ? -17.134 14.288 14.866 1.00 93.56 142 LYS A C 1
ATOM 1059 O O . LYS A 1 142 ? -16.848 13.773 13.786 1.00 93.56 142 LYS A O 1
ATOM 1064 N N . LYS A 1 143 ? -16.737 15.519 15.214 1.00 95.62 143 LYS A N 1
ATOM 1065 C CA . LYS A 1 143 ? -15.912 16.409 14.376 1.00 95.62 143 LYS A CA 1
ATOM 1066 C C . LYS A 1 143 ? -14.413 16.106 14.440 1.00 95.62 143 LYS A C 1
ATOM 1068 O O . LYS A 1 143 ? -13.645 16.728 13.713 1.00 95.62 143 LYS A O 1
ATOM 1073 N N . HIS A 1 144 ? -13.978 15.192 15.304 1.00 96.25 144 HIS A N 1
ATOM 1074 C CA . HIS A 1 144 ? -12.562 14.876 15.418 1.00 96.25 144 HIS A CA 1
ATOM 1075 C C . HIS A 1 144 ? -12.054 14.141 14.173 1.00 96.25 144 HIS A C 1
ATOM 1077 O O . HIS A 1 144 ? -12.679 13.196 13.678 1.00 96.25 144 HIS A O 1
ATOM 1083 N N . ALA A 1 145 ? -10.883 14.562 13.698 1.00 92.38 145 ALA A N 1
ATOM 1084 C CA . ALA A 1 145 ? -10.150 13.904 12.636 1.00 92.38 145 ALA A CA 1
ATOM 1085 C C . ALA A 1 145 ? -9.605 12.569 13.154 1.00 92.38 145 ALA A C 1
ATOM 1087 O O . ALA A 1 145 ? -8.851 12.501 14.130 1.00 92.38 145 ALA A O 1
ATOM 1088 N N . ARG A 1 146 ? -10.020 11.491 12.494 1.00 92.31 146 ARG A N 1
ATOM 1089 C CA . ARG A 1 146 ? -9.667 10.116 12.839 1.00 92.31 146 ARG A CA 1
ATOM 1090 C C . ARG A 1 146 ? -8.837 9.538 11.708 1.00 92.31 146 ARG A C 1
ATOM 1092 O O . ARG A 1 146 ? -9.288 9.517 10.568 1.00 92.31 146 ARG A O 1
ATOM 1099 N N . GLN A 1 147 ? -7.639 9.076 12.037 1.00 85.00 147 GLN A N 1
ATOM 1100 C CA . GLN A 1 147 ? -6.747 8.416 11.100 1.00 85.00 147 GLN A CA 1
ATOM 1101 C C . GLN A 1 147 ? -6.756 6.913 11.400 1.00 85.00 147 GLN A C 1
ATOM 1103 O O . GLN A 1 147 ? -6.426 6.522 12.525 1.00 85.00 147 GLN A O 1
ATOM 1108 N N . PRO A 1 148 ? -7.151 6.051 10.449 1.00 84.31 148 PRO A N 1
ATOM 1109 C CA . PRO A 1 148 ? -7.002 4.617 10.630 1.00 84.31 148 PRO A CA 1
ATOM 1110 C C . PRO A 1 148 ? -5.511 4.290 10.743 1.00 84.31 148 PRO A C 1
ATOM 1112 O O . PRO A 1 148 ? -4.699 4.727 9.930 1.00 84.31 148 PRO A O 1
ATOM 1115 N N . LEU A 1 149 ? -5.149 3.535 11.771 1.00 78.88 149 LEU A N 1
ATOM 1116 C CA . LEU A 1 149 ? -3.819 2.971 11.903 1.00 78.88 149 LEU A CA 1
ATOM 1117 C C . LEU A 1 149 ? -3.764 1.741 11.012 1.00 78.88 149 LEU A C 1
ATOM 1119 O O . LEU A 1 149 ? -4.596 0.839 11.124 1.00 78.88 149 LEU A O 1
ATOM 1123 N N . VAL A 1 150 ? -2.765 1.693 10.137 1.00 64.25 150 VAL A N 1
ATOM 1124 C CA . VAL A 1 150 ? -2.366 0.431 9.525 1.00 64.25 150 VAL A CA 1
ATOM 1125 C C . VAL A 1 150 ? -1.927 -0.455 10.684 1.00 64.25 150 VAL A C 1
ATOM 1127 O O . VAL A 1 150 ? -0.938 -0.155 11.348 1.00 64.25 150 VAL A O 1
ATOM 1130 N N . GLN A 1 151 ? -2.706 -1.489 11.003 1.00 61.62 151 GLN A N 1
ATOM 1131 C CA . GLN A 1 151 ? -2.255 -2.469 11.978 1.00 61.62 151 GLN A CA 1
ATOM 1132 C C . GLN A 1 151 ? -1.000 -3.121 11.402 1.00 61.62 151 GLN A C 1
ATOM 1134 O O . GLN A 1 151 ? -1.079 -3.782 10.365 1.00 61.62 151 GLN A O 1
ATOM 1139 N N . ASP A 1 152 ? 0.148 -2.906 12.047 1.00 55.22 152 ASP A N 1
ATOM 1140 C CA . ASP A 1 152 ? 1.390 -3.608 11.733 1.00 55.22 152 ASP A CA 1
ATOM 1141 C C . ASP A 1 152 ? 1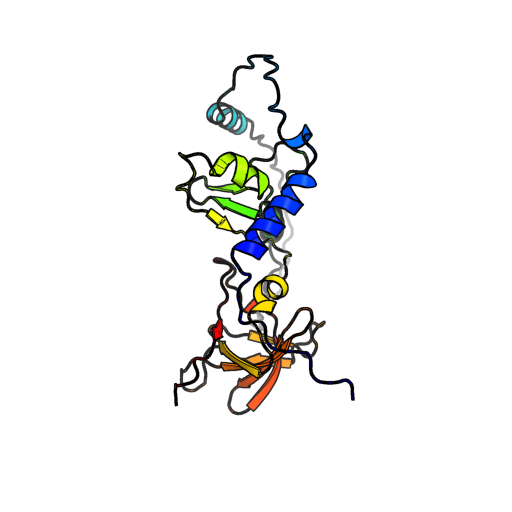.102 -5.120 11.777 1.00 55.22 152 ASP A C 1
ATOM 1143 O O . ASP A 1 152 ? 0.939 -5.700 12.849 1.00 55.22 152 ASP A O 1
ATOM 1147 N N . GLY A 1 153 ? 0.964 -5.749 10.606 1.00 60.53 153 GLY A N 1
ATOM 1148 C CA . GLY A 1 153 ? 0.623 -7.169 10.470 1.00 60.53 153 GLY A CA 1
ATOM 1149 C C . GLY A 1 153 ? -0.580 -7.477 9.576 1.00 60.53 153 GLY A C 1
ATOM 1150 O O . GLY A 1 153 ? -0.690 -8.610 9.108 1.00 60.53 153 GLY A O 1
ATOM 1151 N N . VAL A 1 154 ? -1.441 -6.500 9.266 1.00 68.19 154 VAL A N 1
ATOM 1152 C CA . VAL A 1 154 ? -2.400 -6.659 8.163 1.00 68.19 154 VAL A CA 1
ATOM 1153 C C . VAL A 1 154 ? -1.645 -6.380 6.874 1.00 68.19 154 VAL A C 1
ATOM 1155 O O . VAL A 1 154 ? -1.331 -5.234 6.562 1.00 68.19 154 VAL A O 1
ATOM 1158 N N . ASP A 1 155 ? -1.314 -7.452 6.158 1.00 86.38 155 ASP A N 1
ATOM 1159 C CA . ASP A 1 155 ? -0.623 -7.394 4.875 1.00 86.38 155 ASP A CA 1
ATOM 1160 C C . ASP A 1 155 ? -1.327 -6.396 3.944 1.00 86.38 155 ASP A C 1
ATOM 1162 O O . ASP A 1 155 ? -2.510 -6.570 3.622 1.00 86.38 155 ASP A O 1
ATOM 1166 N N . ALA A 1 156 ? -0.620 -5.343 3.517 1.00 90.25 156 ALA A N 1
ATOM 1167 C CA . ALA A 1 156 ? -1.174 -4.325 2.630 1.00 90.25 156 ALA A CA 1
ATOM 1168 C C . ALA A 1 156 ? -1.754 -4.948 1.360 1.00 90.25 156 ALA A C 1
ATOM 1170 O O . ALA A 1 156 ? -2.739 -4.444 0.820 1.00 90.25 156 ALA A O 1
ATOM 1171 N N . TYR A 1 157 ? -1.193 -6.077 0.922 1.00 92.88 157 TYR A N 1
ATOM 1172 C CA . TYR A 1 157 ? -1.752 -6.844 -0.175 1.00 92.88 157 TYR A CA 1
ATOM 1173 C C . TYR A 1 157 ? -3.217 -7.209 0.071 1.00 92.88 157 TYR A C 1
ATOM 1175 O O . TYR A 1 157 ? -4.070 -6.899 -0.751 1.00 92.88 157 TYR A O 1
ATOM 1183 N N . SER A 1 158 ? -3.555 -7.771 1.233 1.00 89.81 158 SER A N 1
ATOM 1184 C CA . SER A 1 158 ? -4.936 -8.156 1.556 1.00 89.81 158 SER A CA 1
ATOM 1185 C C . SER A 1 158 ? -5.894 -6.963 1.565 1.00 89.81 158 SER A C 1
ATOM 1187 O O . SER A 1 158 ? -7.060 -7.115 1.202 1.00 89.81 158 SER A O 1
ATOM 1189 N N . ARG A 1 159 ? -5.396 -5.774 1.930 1.00 86.69 159 ARG A N 1
ATOM 1190 C CA . ARG A 1 159 ? -6.167 -4.526 1.932 1.00 86.69 159 ARG A CA 1
ATOM 1191 C C . ARG A 1 159 ? -6.409 -3.967 0.534 1.00 86.69 159 ARG A C 1
ATOM 1193 O O . ARG A 1 159 ? -7.445 -3.355 0.331 1.00 86.69 159 ARG A O 1
ATOM 1200 N N . PHE A 1 160 ? -5.475 -4.128 -0.400 1.00 92.81 160 PHE A N 1
ATOM 1201 C CA . PHE A 1 160 ? -5.557 -3.496 -1.722 1.00 92.81 160 PHE A CA 1
ATOM 1202 C C . PHE A 1 160 ? -5.767 -4.483 -2.875 1.00 92.81 160 PHE A C 1
ATOM 1204 O O . PHE A 1 160 ? -5.995 -4.043 -3.995 1.00 92.81 160 PHE A O 1
ATOM 1211 N N . LYS A 1 161 ? -5.748 -5.802 -2.631 1.00 93.81 161 LYS A N 1
ATOM 1212 C CA . LYS A 1 161 ? -5.801 -6.835 -3.683 1.00 93.81 161 LYS A CA 1
ATOM 1213 C C . LYS A 1 161 ? -6.980 -6.696 -4.641 1.00 93.81 161 LYS A C 1
ATOM 1215 O O . LYS A 1 161 ? -6.844 -7.014 -5.811 1.00 93.81 161 LYS A O 1
ATOM 1220 N N . PHE A 1 162 ? -8.120 -6.203 -4.161 1.00 91.75 162 PHE A N 1
ATOM 1221 C CA . PHE A 1 162 ? -9.323 -6.029 -4.977 1.00 91.75 162 PHE A CA 1
ATOM 1222 C C . PHE A 1 162 ? -9.209 -4.888 -5.997 1.00 91.75 162 PHE A C 1
ATOM 1224 O O . PHE A 1 162 ? -10.049 -4.790 -6.882 1.00 91.75 162 PHE A O 1
ATOM 1231 N N . LEU A 1 163 ? -8.202 -4.019 -5.870 1.00 93.38 163 LEU A N 1
ATOM 1232 C CA . LEU A 1 163 ? -7.915 -2.972 -6.850 1.00 93.38 163 LEU A CA 1
ATOM 1233 C C . LEU A 1 163 ? -7.123 -3.502 -8.047 1.00 93.38 163 LEU A C 1
ATOM 1235 O O . LEU A 1 163 ? -7.011 -2.801 -9.045 1.00 93.38 163 LEU A O 1
ATOM 1239 N N . PHE A 1 164 ? -6.530 -4.691 -7.941 1.00 96.12 164 PHE A N 1
ATOM 1240 C CA . PHE A 1 164 ? -5.566 -5.194 -8.907 1.00 96.12 164 PHE A CA 1
ATOM 1241 C C . PHE A 1 164 ? -6.178 -6.281 -9.782 1.00 96.12 164 PHE A C 1
ATOM 1243 O O . PHE A 1 164 ? -6.532 -7.354 -9.289 1.00 96.12 164 PHE A O 1
ATOM 1250 N N . THR A 1 165 ? -6.220 -6.033 -11.090 1.00 96.44 165 THR A N 1
ATOM 1251 C CA . THR A 1 165 ? -6.598 -7.037 -12.088 1.00 96.44 165 THR A CA 1
ATOM 1252 C C . THR A 1 165 ? -5.388 -7.399 -12.941 1.00 96.44 165 THR A C 1
ATOM 1254 O O . THR A 1 165 ? -4.581 -6.541 -13.309 1.00 96.44 165 THR A O 1
ATOM 1257 N N . ALA A 1 166 ? -5.241 -8.682 -13.274 1.00 97.62 166 ALA A N 1
ATOM 1258 C CA . ALA A 1 166 ? -4.241 -9.109 -14.244 1.00 97.62 166 ALA A CA 1
ATOM 1259 C C . ALA A 1 166 ? -4.493 -8.420 -15.597 1.00 97.62 166 ALA A C 1
ATOM 1261 O O . ALA A 1 166 ? -5.621 -8.355 -16.078 1.00 97.62 166 ALA A O 1
ATOM 1262 N N . GLY A 1 167 ? -3.433 -7.895 -16.203 1.00 96.81 167 GLY A N 1
ATOM 1263 C CA . GLY A 1 167 ? -3.475 -7.090 -17.421 1.00 96.81 167 GLY A CA 1
ATOM 1264 C C . GLY A 1 167 ? -3.417 -5.581 -17.176 1.00 96.81 167 GLY A C 1
ATOM 1265 O O . GLY A 1 167 ? -2.927 -4.871 -18.062 1.00 96.81 167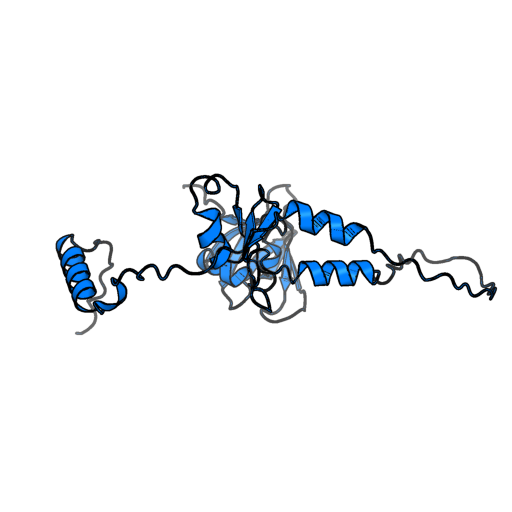 GLY A O 1
ATOM 1266 N N . ASP A 1 168 ? -3.819 -5.102 -15.993 1.00 96.94 168 ASP A N 1
ATOM 1267 C CA . ASP A 1 168 ? -3.842 -3.673 -15.669 1.00 96.94 168 ASP A CA 1
ATOM 1268 C C . ASP A 1 168 ? -2.439 -3.061 -15.670 1.00 96.94 168 ASP A C 1
ATOM 1270 O O . ASP A 1 168 ? -1.448 -3.693 -15.287 1.00 96.94 168 ASP A O 1
ATOM 1274 N N . GLN A 1 169 ? -2.365 -1.788 -16.060 1.00 96.88 169 GLN A N 1
ATOM 1275 C CA . GLN A 1 169 ? -1.138 -0.998 -16.017 1.00 96.88 169 GLN A CA 1
ATOM 1276 C C . GLN A 1 169 ? -1.224 0.069 -14.934 1.00 96.88 169 GLN A C 1
ATOM 1278 O O . GLN A 1 169 ? -2.220 0.781 -14.810 1.00 96.88 169 GLN A O 1
ATOM 1283 N N . TRP A 1 170 ? -0.148 0.188 -14.165 1.00 97.38 170 TRP A N 1
ATOM 1284 C CA . TRP A 1 170 ? -0.057 1.079 -13.021 1.00 97.38 170 TRP A CA 1
ATOM 1285 C C . TRP A 1 170 ? 1.203 1.924 -13.108 1.00 97.38 170 TRP A C 1
ATOM 1287 O O . TRP A 1 170 ? 2.286 1.438 -13.429 1.00 97.38 170 TRP A O 1
ATOM 1297 N N . GLN A 1 171 ? 1.043 3.205 -12.808 1.00 95.88 171 GLN A N 1
ATOM 1298 C CA . GLN A 1 171 ? 2.106 4.182 -12.702 1.00 95.88 171 GLN A CA 1
ATOM 1299 C C . GLN A 1 171 ? 2.724 4.132 -11.305 1.00 95.88 171 GLN A C 1
ATOM 1301 O O . GLN A 1 171 ? 2.026 4.131 -10.286 1.00 95.88 171 GLN A O 1
ATOM 1306 N N . LEU A 1 172 ? 4.050 4.093 -11.275 1.00 95.19 172 LEU A N 1
ATOM 1307 C CA . LEU A 1 172 ? 4.863 3.899 -10.092 1.00 95.19 172 LEU A CA 1
ATOM 1308 C C . LEU A 1 172 ? 5.387 5.246 -9.573 1.00 95.19 172 LEU A C 1
ATOM 1310 O O . LEU A 1 172 ? 6.143 5.918 -10.269 1.00 95.19 172 LEU A O 1
ATOM 1314 N N . MET A 1 173 ? 5.032 5.627 -8.341 1.00 94.75 173 MET A N 1
ATOM 1315 C CA . MET A 1 173 ? 5.524 6.874 -7.722 1.00 94.75 173 MET A CA 1
ATOM 1316 C C . MET A 1 173 ? 6.779 6.664 -6.861 1.00 94.75 173 MET A C 1
ATOM 1318 O O . MET A 1 173 ? 7.468 7.623 -6.526 1.00 94.75 173 MET A O 1
ATOM 1322 N N . THR A 1 174 ? 7.087 5.416 -6.491 1.00 94.75 174 THR A N 1
ATOM 1323 C CA . THR A 1 174 ? 8.226 5.053 -5.635 1.00 94.75 174 THR A CA 1
ATOM 1324 C C . THR A 1 174 ? 8.990 3.859 -6.199 1.00 94.75 174 THR A C 1
ATOM 1326 O O . THR A 1 174 ? 8.403 2.965 -6.796 1.00 94.75 174 THR A O 1
ATOM 1329 N N . SER A 1 175 ? 10.311 3.820 -6.028 1.00 95.50 175 SER A N 1
ATOM 1330 C CA . SER A 1 175 ? 11.119 2.714 -6.545 1.00 95.50 175 SER A CA 1
ATOM 1331 C C . SER A 1 175 ? 10.858 1.443 -5.739 1.00 95.50 175 SER A C 1
ATOM 1333 O O . SER A 1 175 ? 10.907 1.456 -4.510 1.00 95.50 175 SER A O 1
ATOM 1335 N N . VAL A 1 176 ? 10.646 0.324 -6.428 1.00 96.38 176 VAL A N 1
ATOM 1336 C CA . VAL A 1 176 ? 10.298 -0.961 -5.805 1.00 96.38 176 VAL A CA 1
ATOM 1337 C C . VAL A 1 176 ? 11.291 -2.055 -6.133 1.00 96.38 176 VAL A C 1
ATOM 1339 O O . VAL A 1 176 ? 11.857 -2.110 -7.225 1.00 96.38 176 VAL A O 1
ATOM 1342 N N . ALA A 1 177 ? 11.498 -2.953 -5.172 1.00 97.19 177 ALA A N 1
ATOM 1343 C CA . ALA A 1 177 ? 12.237 -4.185 -5.392 1.00 97.19 177 ALA A CA 1
ATOM 1344 C C . ALA A 1 177 ? 11.324 -5.246 -6.017 1.00 97.19 177 ALA A C 1
ATOM 1346 O O . ALA A 1 177 ? 10.131 -5.302 -5.724 1.00 97.19 177 ALA A O 1
ATOM 1347 N N . LEU A 1 178 ? 11.917 -6.098 -6.851 1.00 97.69 178 LEU A N 1
ATOM 1348 C CA . LEU A 1 178 ? 11.274 -7.287 -7.393 1.00 97.69 178 LEU A CA 1
ATOM 1349 C C . LEU A 1 178 ? 11.948 -8.539 -6.834 1.00 97.69 178 LEU A C 1
ATOM 1351 O O . LEU A 1 178 ? 13.181 -8.637 -6.803 1.00 97.69 178 LEU A O 1
ATOM 1355 N N . TRP A 1 179 ? 11.127 -9.499 -6.435 1.00 97.88 179 TRP A N 1
ATOM 1356 C CA . TRP A 1 179 ? 11.526 -10.770 -5.843 1.00 97.88 179 TRP A CA 1
ATOM 1357 C C . TRP A 1 179 ? 11.384 -11.910 -6.855 1.00 97.88 179 TRP A C 1
ATOM 1359 O O . TRP A 1 179 ? 10.501 -11.871 -7.716 1.00 97.88 179 TRP A O 1
ATOM 1369 N N . ARG A 1 180 ? 12.250 -12.930 -6.766 1.00 97.44 180 ARG A N 1
ATOM 1370 C CA . ARG A 1 180 ? 12.202 -14.104 -7.659 1.00 97.44 180 ARG A CA 1
ATOM 1371 C C . ARG A 1 180 ? 10.908 -14.887 -7.493 1.00 97.44 180 ARG A C 1
ATOM 1373 O O . ARG A 1 180 ? 10.294 -15.300 -8.472 1.00 97.44 180 ARG A O 1
ATOM 1380 N N . TYR A 1 181 ? 10.511 -15.064 -6.240 1.00 97.19 181 TYR A N 1
ATOM 1381 C CA . TYR A 1 181 ? 9.385 -15.883 -5.826 1.00 97.19 181 TYR A CA 1
ATOM 1382 C C . TYR A 1 181 ? 8.377 -15.040 -5.054 1.00 97.19 181 TYR A C 1
ATOM 1384 O O . TYR A 1 181 ? 8.731 -14.039 -4.422 1.00 97.19 181 TYR A O 1
ATOM 1392 N N . GLU A 1 182 ? 7.123 -15.478 -5.078 1.00 95.06 182 GLU A N 1
ATOM 1393 C CA . GLU A 1 182 ? 6.065 -14.869 -4.281 1.00 95.06 182 GLU A CA 1
ATOM 1394 C C . GLU A 1 182 ? 6.412 -14.949 -2.786 1.00 95.06 182 GLU A C 1
ATOM 1396 O O . GLU A 1 182 ? 6.405 -13.945 -2.074 1.00 95.06 182 GLU A O 1
ATOM 1401 N N . TRP A 1 183 ? 6.830 -16.139 -2.354 1.00 89.44 183 TRP A N 1
ATOM 1402 C CA . TRP A 1 183 ? 7.215 -16.466 -0.988 1.00 89.44 183 TRP A CA 1
ATOM 1403 C C . TRP A 1 183 ? 8.732 -16.615 -0.917 1.00 89.44 183 TRP A C 1
ATOM 1405 O O . TRP A 1 183 ? 9.279 -17.703 -1.062 1.00 89.44 183 TRP A O 1
ATOM 1415 N N . GLY A 1 184 ? 9.441 -15.499 -0.762 1.00 88.62 184 GLY A N 1
ATOM 1416 C CA . GLY A 1 184 ? 10.896 -15.528 -0.698 1.00 88.62 184 GLY A CA 1
ATOM 1417 C C . GLY A 1 184 ? 11.540 -14.163 -0.508 1.00 88.62 184 GLY A C 1
ATOM 1418 O O . GLY A 1 184 ? 10.912 -13.114 -0.681 1.00 88.62 184 GLY A O 1
ATOM 1419 N N . TRP A 1 185 ? 12.827 -14.213 -0.173 1.00 92.19 185 TRP A N 1
ATOM 1420 C CA . TRP A 1 185 ? 13.684 -13.051 0.081 1.00 92.19 185 TRP A CA 1
ATOM 1421 C C . TRP A 1 185 ? 14.780 -12.892 -0.979 1.00 92.19 185 TRP A C 1
ATOM 1423 O O . TRP A 1 185 ? 15.658 -12.045 -0.847 1.00 92.19 185 TRP A O 1
ATOM 1433 N N . GLU A 1 186 ? 14.753 -13.701 -2.041 1.00 96.94 186 GLU A N 1
ATOM 1434 C CA . GLU A 1 186 ? 15.701 -13.560 -3.140 1.00 96.94 186 GLU A CA 1
ATOM 1435 C C . GLU A 1 186 ? 15.251 -12.426 -4.065 1.00 96.94 186 GLU A C 1
ATOM 1437 O O . GLU A 1 186 ? 14.237 -12.518 -4.764 1.00 96.94 186 GLU A O 1
ATOM 1442 N N . LYS A 1 187 ? 16.001 -11.326 -4.043 1.00 96.56 187 LYS A N 1
ATOM 1443 C CA . LYS A 1 187 ? 15.769 -10.173 -4.909 1.00 96.56 187 LYS A CA 1
ATOM 1444 C C . LYS A 1 187 ? 16.379 -10.435 -6.284 1.00 96.56 187 LYS A C 1
ATOM 1446 O O . LYS A 1 187 ? 17.562 -10.731 -6.383 1.00 96.56 187 LYS A O 1
ATOM 1451 N N . ILE A 1 188 ? 15.594 -10.241 -7.338 1.00 96.88 188 ILE A N 1
ATOM 1452 C CA . ILE A 1 188 ? 16.064 -10.371 -8.730 1.00 96.88 188 ILE A CA 1
ATOM 1453 C C . ILE A 1 188 ? 16.303 -9.025 -9.398 1.00 96.88 188 ILE A C 1
ATOM 1455 O O . ILE A 1 188 ? 17.030 -8.931 -10.380 1.00 96.88 188 ILE A O 1
ATOM 1459 N N . GLY A 1 189 ? 15.695 -7.962 -8.873 1.00 95.31 189 GLY A N 1
ATOM 1460 C CA . GLY A 1 189 ? 15.808 -6.653 -9.486 1.00 95.31 189 GLY A CA 1
ATOM 1461 C C . GLY A 1 189 ? 14.947 -5.603 -8.810 1.00 95.31 189 GLY A C 1
ATOM 1462 O O . GLY A 1 189 ? 14.695 -5.637 -7.604 1.00 95.31 189 GLY A O 1
ATOM 1463 N N . GLY A 1 190 ? 14.525 -4.629 -9.603 1.00 95.69 190 GLY A N 1
ATOM 1464 C CA . GLY A 1 190 ? 13.669 -3.541 -9.163 1.00 95.69 190 GLY A CA 1
ATOM 1465 C C . GLY A 1 190 ? 13.179 -2.711 -10.338 1.00 95.69 190 GLY A C 1
ATOM 1466 O O . GLY A 1 190 ? 13.692 -2.834 -11.454 1.00 95.69 190 GLY A O 1
ATOM 1467 N N . ILE A 1 191 ? 12.194 -1.867 -10.067 1.00 95.62 191 ILE A N 1
ATOM 1468 C CA . ILE A 1 191 ? 11.647 -0.887 -11.002 1.00 95.62 191 ILE A CA 1
ATOM 1469 C C . ILE A 1 191 ? 11.857 0.478 -10.354 1.00 95.62 191 ILE A C 1
ATOM 1471 O O . ILE A 1 191 ? 11.442 0.701 -9.217 1.00 95.62 191 ILE A O 1
ATOM 1475 N N . ASN A 1 192 ? 12.552 1.372 -11.052 1.00 94.81 192 ASN A N 1
ATOM 1476 C CA . ASN A 1 192 ? 12.750 2.736 -10.573 1.00 94.81 192 ASN A CA 1
ATOM 1477 C C . ASN A 1 192 ? 11.454 3.534 -10.756 1.00 94.81 192 ASN A C 1
ATOM 1479 O O . ASN A 1 192 ? 10.804 3.370 -11.789 1.00 94.81 192 ASN A O 1
ATOM 1483 N N . ALA A 1 193 ? 11.129 4.414 -9.803 1.00 91.69 193 ALA A N 1
ATOM 1484 C CA . ALA A 1 193 ? 9.976 5.321 -9.892 1.00 91.69 193 ALA A CA 1
ATOM 1485 C C . ALA A 1 193 ? 10.020 6.187 -11.154 1.00 91.69 193 ALA A C 1
ATOM 1487 O O . ALA A 1 193 ? 9.024 6.353 -11.845 1.00 91.69 193 ALA A O 1
ATOM 1488 N N . MET A 1 194 ? 11.205 6.714 -11.461 1.00 91.00 194 MET A N 1
ATOM 1489 C CA . MET A 1 194 ? 11.439 7.588 -12.601 1.00 91.00 194 MET A CA 1
ATOM 1490 C C . MET A 1 194 ? 12.128 6.802 -13.711 1.00 91.00 194 MET A C 1
ATOM 1492 O O . MET A 1 194 ? 13.109 6.084 -13.480 1.00 91.00 194 MET A O 1
ATOM 1496 N N . SER A 1 195 ? 11.603 6.940 -14.921 1.00 86.69 195 SER A N 1
ATOM 1497 C CA . SER A 1 195 ? 12.258 6.474 -16.137 1.00 86.69 195 SER A CA 1
ATOM 1498 C C . SER A 1 195 ? 13.494 7.338 -16.453 1.00 86.69 195 SER A C 1
ATOM 1500 O O . SER A 1 195 ? 13.597 8.464 -15.960 1.00 86.69 195 SER A O 1
ATOM 1502 N N . PRO A 1 196 ? 14.429 6.858 -17.296 1.00 82.56 196 PRO A N 1
ATOM 1503 C CA . PRO A 1 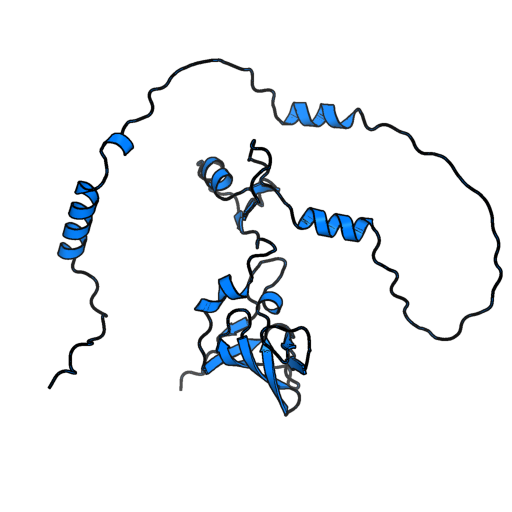196 ? 15.578 7.654 -17.743 1.00 82.56 196 PRO A CA 1
ATOM 1504 C C . PRO A 1 196 ? 15.207 8.997 -18.391 1.00 82.56 196 PRO A C 1
ATOM 1506 O O . PRO A 1 196 ? 16.000 9.928 -18.355 1.00 82.56 196 PRO A O 1
ATOM 1509 N N . TRP A 1 197 ? 13.996 9.108 -18.944 1.00 86.69 197 TRP A N 1
ATOM 1510 C CA . TRP A 1 197 ? 13.475 10.320 -19.585 1.00 86.69 197 TRP A CA 1
ATOM 1511 C C . TRP A 1 197 ? 12.738 11.255 -18.614 1.00 86.69 197 TRP A C 1
ATOM 1513 O O . TRP A 1 197 ? 12.064 12.184 -19.044 1.00 86.69 197 TRP A O 1
ATOM 1523 N N . GLY A 1 198 ? 12.801 10.995 -17.304 1.00 86.25 198 GLY A N 1
ATOM 1524 C CA . GLY A 1 198 ? 12.164 11.827 -16.278 1.00 86.25 198 GLY A CA 1
ATOM 1525 C C . GLY A 1 198 ? 10.648 11.645 -16.149 1.00 86.25 198 GLY A C 1
ATOM 1526 O O . GLY A 1 198 ? 10.041 12.242 -15.267 1.00 86.25 198 GLY A O 1
ATOM 1527 N N . GLY A 1 199 ? 10.022 10.803 -16.974 1.00 85.19 199 GLY A N 1
ATOM 1528 C CA . GLY A 1 199 ? 8.623 10.417 -16.796 1.00 85.19 199 GLY A CA 1
ATOM 1529 C C . GLY A 1 199 ? 8.460 9.362 -15.692 1.00 85.19 199 GLY A C 1
ATOM 1530 O O . GLY A 1 199 ? 9.368 8.541 -15.511 1.00 85.19 199 GLY A O 1
ATOM 1531 N N . PRO A 1 200 ? 7.324 9.329 -14.981 1.00 84.25 200 PRO A N 1
ATOM 1532 C CA . PRO A 1 200 ? 7.002 8.251 -14.051 1.00 84.25 200 PRO A CA 1
ATOM 1533 C C . PRO A 1 200 ? 6.937 6.909 -14.787 1.00 84.25 200 PRO A C 1
ATOM 1535 O O . PRO A 1 200 ? 6.369 6.795 -15.874 1.00 84.25 200 PRO A O 1
ATOM 1538 N N . ASN A 1 201 ? 7.549 5.891 -14.199 1.00 93.31 201 ASN A N 1
ATOM 1539 C CA . ASN A 1 201 ? 7.607 4.563 -14.783 1.00 93.31 201 ASN A CA 1
ATOM 1540 C C . ASN A 1 201 ? 6.273 3.835 -14.583 1.00 93.31 201 ASN A C 1
ATOM 1542 O O . ASN A 1 201 ? 5.520 4.140 -13.658 1.00 93.31 201 ASN A O 1
ATOM 1546 N N . ALA A 1 202 ? 5.985 2.855 -15.432 1.00 94.81 202 ALA A N 1
ATOM 1547 C CA . ALA A 1 202 ? 4.788 2.036 -15.317 1.00 94.81 202 ALA A CA 1
ATOM 1548 C C . ALA A 1 202 ? 5.148 0.551 -15.292 1.00 94.81 202 ALA A C 1
ATOM 1550 O O . ALA A 1 202 ? 6.184 0.121 -15.809 1.00 94.81 202 ALA A O 1
ATOM 1551 N N . PHE A 1 203 ? 4.276 -0.242 -14.686 1.00 96.75 203 PHE A N 1
ATOM 1552 C CA . PHE A 1 203 ? 4.347 -1.692 -14.731 1.00 96.75 203 PHE A CA 1
ATOM 1553 C C . PHE A 1 203 ? 2.982 -2.272 -15.076 1.00 96.75 203 PHE A C 1
ATOM 1555 O O . PHE A 1 203 ? 1.943 -1.671 -14.808 1.00 96.75 203 PHE A O 1
ATOM 1562 N N . GLN A 1 204 ? 3.000 -3.456 -15.671 1.00 97.50 204 GLN A N 1
ATOM 1563 C CA . GLN A 1 204 ? 1.814 -4.251 -15.928 1.00 97.50 204 GLN A CA 1
ATOM 1564 C C . GLN A 1 204 ? 1.720 -5.376 -14.903 1.00 97.50 204 GLN A C 1
ATOM 1566 O O . GLN A 1 204 ? 2.721 -6.040 -14.612 1.00 97.50 204 GLN A O 1
ATOM 1571 N N . ILE A 1 205 ? 0.521 -5.604 -14.382 1.00 98.12 205 ILE A N 1
ATOM 1572 C CA . ILE A 1 205 ? 0.218 -6.744 -13.522 1.00 98.12 205 ILE A CA 1
ATOM 1573 C C . ILE A 1 205 ? 0.026 -7.963 -14.421 1.00 98.12 205 ILE A C 1
ATOM 1575 O O . ILE A 1 205 ? -0.801 -7.950 -15.325 1.00 98.12 205 ILE A O 1
ATOM 1579 N N . LEU A 1 206 ? 0.824 -9.004 -14.209 1.00 98.12 206 LEU A N 1
ATOM 1580 C CA . LEU A 1 206 ? 0.707 -10.267 -14.935 1.00 98.12 206 LEU A CA 1
ATOM 1581 C C . LEU A 1 206 ? -0.167 -11.265 -14.179 1.00 98.12 206 LEU A C 1
ATOM 1583 O O . LEU A 1 206 ? -0.911 -12.005 -14.810 1.00 98.12 206 LEU A O 1
ATOM 1587 N N . ASP A 1 207 ? -0.047 -11.295 -12.851 1.00 98.19 207 ASP A N 1
ATOM 1588 C CA . ASP A 1 207 ? -0.764 -12.231 -11.986 1.00 98.19 207 ASP A CA 1
ATOM 1589 C C . ASP A 1 207 ? -0.907 -11.665 -10.562 1.00 98.19 207 ASP A C 1
ATOM 1591 O O . ASP A 1 207 ? -0.050 -10.902 -10.097 1.00 98.19 207 ASP A O 1
ATOM 1595 N N . CYS A 1 208 ? -1.972 -12.056 -9.865 1.00 97.69 208 CYS A N 1
ATOM 1596 C CA . CYS A 1 208 ? -2.278 -11.651 -8.495 1.00 97.69 208 CYS A CA 1
ATOM 1597 C C . CYS A 1 208 ? -2.121 -12.864 -7.570 1.00 97.69 208 CYS A C 1
ATOM 1599 O O . CYS A 1 208 ? -2.992 -13.727 -7.518 1.00 97.69 208 CYS A O 1
ATOM 1601 N N . GLY A 1 209 ? -1.015 -12.923 -6.823 1.00 96.25 209 GLY A N 1
ATOM 1602 C CA . GLY A 1 209 ? -0.754 -14.011 -5.882 1.00 96.25 209 GLY A CA 1
ATOM 1603 C C . GLY A 1 209 ? -1.622 -13.949 -4.621 1.00 96.25 209 GLY A C 1
ATOM 1604 O O . GLY A 1 209 ? -2.597 -13.206 -4.509 1.00 96.25 209 GLY A O 1
ATOM 1605 N N . ALA A 1 210 ? -1.234 -14.713 -3.614 1.00 94.31 210 ALA A N 1
ATOM 1606 C CA . ALA A 1 210 ? -1.773 -14.646 -2.265 1.00 94.31 210 ALA A CA 1
ATOM 1607 C C . ALA A 1 210 ? -1.176 -13.498 -1.425 1.00 94.31 210 ALA A C 1
ATOM 1609 O O . ALA A 1 210 ? -1.885 -12.973 -0.566 1.00 94.31 210 ALA A O 1
ATOM 1610 N N . LYS A 1 211 ? 0.083 -13.090 -1.663 1.00 93.62 211 LYS A N 1
ATOM 1611 C CA . LYS A 1 211 ? 0.744 -11.973 -0.938 1.00 93.62 211 LYS A CA 1
ATOM 1612 C C . LYS A 1 211 ? 1.391 -10.898 -1.804 1.00 93.62 211 LYS A C 1
ATOM 1614 O O . LYS A 1 211 ? 1.680 -9.802 -1.326 1.00 93.62 211 LYS A O 1
ATOM 1619 N N . ARG A 1 212 ? 1.715 -11.212 -3.055 1.00 97.38 212 ARG A N 1
ATOM 1620 C CA . ARG A 1 212 ? 2.463 -10.315 -3.943 1.00 97.38 212 ARG A CA 1
ATOM 1621 C C . ARG A 1 212 ? 1.828 -10.269 -5.321 1.00 97.38 212 ARG A C 1
ATOM 1623 O O . ARG A 1 212 ? 1.110 -11.180 -5.719 1.00 97.38 212 ARG A O 1
ATOM 1630 N N . LEU A 1 213 ? 2.137 -9.213 -6.063 1.00 98.06 213 LEU A N 1
ATOM 1631 C CA . LEU A 1 213 ? 1.746 -9.070 -7.463 1.00 98.06 213 LEU A CA 1
ATOM 1632 C C . LEU A 1 213 ? 2.889 -9.545 -8.350 1.00 98.06 213 LEU A C 1
ATOM 1634 O O . LEU A 1 213 ? 4.012 -9.068 -8.198 1.00 98.06 213 LEU A O 1
ATOM 1638 N N . LYS A 1 214 ? 2.636 -10.436 -9.304 1.00 98.31 214 LYS A N 1
ATOM 1639 C CA . LYS A 1 214 ? 3.615 -10.716 -10.354 1.00 98.31 214 LYS A CA 1
ATOM 1640 C C . LYS A 1 214 ? 3.507 -9.608 -11.388 1.00 98.31 214 LYS A C 1
ATOM 1642 O O . LYS A 1 214 ? 2.454 -9.419 -11.989 1.00 98.31 214 LYS A O 1
ATOM 1647 N N . VAL A 1 215 ? 4.583 -8.862 -11.592 1.00 98.12 215 VAL A N 1
ATOM 1648 C CA . VAL A 1 215 ? 4.584 -7.666 -12.437 1.00 98.12 215 VAL A CA 1
ATOM 1649 C C . VAL A 1 215 ? 5.678 -7.724 -13.489 1.00 98.12 215 VAL A C 1
ATOM 1651 O O . VAL A 1 215 ? 6.708 -8.384 -13.318 1.00 98.12 215 VAL A O 1
ATOM 1654 N N . ARG A 1 216 ? 5.458 -6.982 -14.572 1.00 97.44 216 ARG A N 1
ATOM 1655 C CA . ARG A 1 216 ? 6.452 -6.682 -15.602 1.00 97.44 216 ARG A CA 1
ATOM 1656 C C . ARG A 1 216 ? 6.600 -5.173 -15.736 1.00 97.44 216 ARG A C 1
ATOM 1658 O O . ARG A 1 216 ? 5.614 -4.486 -15.979 1.00 97.44 216 ARG A O 1
ATOM 1665 N N . GLY A 1 217 ? 7.821 -4.666 -15.618 1.00 94.88 217 GLY A N 1
ATOM 1666 C CA . GLY A 1 217 ? 8.140 -3.249 -15.809 1.00 94.88 217 GLY A CA 1
ATOM 1667 C C . GLY A 1 217 ? 9.395 -3.050 -16.651 1.00 94.88 217 GLY A C 1
ATOM 1668 O O . GLY A 1 217 ? 10.138 -3.998 -16.910 1.00 94.88 217 GLY A O 1
ATOM 1669 N N . ILE A 1 218 ? 9.642 -1.812 -17.075 1.00 88.06 218 ILE A N 1
ATOM 1670 C CA . ILE A 1 218 ? 10.816 -1.453 -17.881 1.00 88.06 218 ILE A CA 1
ATOM 1671 C C . ILE A 1 218 ? 11.874 -0.808 -16.981 1.00 88.06 218 ILE A C 1
ATOM 1673 O O . ILE A 1 218 ? 11.577 0.082 -16.183 1.00 88.06 218 ILE A O 1
ATOM 1677 N N . ARG A 1 219 ? 13.137 -1.222 -17.119 1.00 81.69 219 ARG A N 1
ATOM 1678 C CA . ARG A 1 219 ? 14.288 -0.556 -16.491 1.00 81.69 219 ARG A CA 1
ATOM 1679 C C . ARG A 1 219 ? 15.447 -0.501 -17.476 1.00 81.69 219 ARG A C 1
ATOM 1681 O O . ARG A 1 219 ? 15.985 -1.537 -17.843 1.00 81.69 219 ARG A O 1
ATOM 1688 N N . GLY A 1 220 ? 15.853 0.708 -17.868 1.00 74.62 220 GLY A N 1
ATOM 1689 C CA . GLY A 1 220 ? 17.030 0.907 -18.725 1.00 74.62 220 GLY A CA 1
ATOM 1690 C C . GLY A 1 220 ? 16.956 0.153 -20.059 1.00 74.62 220 GLY A C 1
ATOM 1691 O O . GLY A 1 220 ? 17.947 -0.429 -20.475 1.00 74.62 220 GLY A O 1
ATOM 1692 N N . GLY A 1 221 ? 15.774 0.091 -20.682 1.00 79.62 221 GLY A N 1
ATOM 1693 C CA . GLY A 1 221 ? 15.551 -0.630 -21.943 1.00 79.62 221 GLY A CA 1
ATOM 1694 C C . GLY A 1 221 ? 15.307 -2.139 -21.802 1.00 79.62 221 GLY A C 1
ATOM 1695 O O . GLY A 1 221 ? 14.774 -2.746 -22.723 1.00 79.62 221 GLY A O 1
ATOM 1696 N N . GLY A 1 222 ? 15.614 -2.741 -20.648 1.00 86.81 222 GLY A N 1
ATOM 1697 C CA . GLY A 1 222 ? 15.306 -4.142 -20.352 1.00 86.81 222 GLY A CA 1
ATOM 1698 C C . GLY A 1 222 ? 13.928 -4.329 -19.710 1.00 86.81 222 GLY A C 1
ATOM 1699 O O . GLY A 1 222 ? 13.457 -3.475 -18.950 1.00 86.81 222 GLY A O 1
ATOM 1700 N N . GLN A 1 223 ? 13.290 -5.470 -19.985 1.00 91.12 223 GLN A N 1
ATOM 1701 C CA . GLN A 1 223 ? 12.105 -5.910 -19.248 1.00 91.12 223 GLN A CA 1
ATOM 1702 C C . GLN A 1 223 ? 12.536 -6.606 -17.955 1.00 91.12 223 GLN A C 1
ATOM 1704 O O . GLN A 1 223 ? 13.249 -7.605 -17.989 1.00 91.12 223 GLN A O 1
ATOM 1709 N N . ASN A 1 224 ? 12.066 -6.102 -16.818 1.00 95.06 224 ASN A N 1
ATOM 1710 C CA . ASN A 1 224 ? 12.180 -6.784 -15.537 1.00 95.06 224 ASN A CA 1
ATOM 1711 C C . ASN A 1 224 ? 10.845 -7.438 -15.201 1.00 95.06 224 ASN A C 1
ATOM 1713 O O . ASN A 1 224 ? 9.801 -6.784 -15.233 1.00 95.06 224 ASN A O 1
ATOM 1717 N N . LEU A 1 225 ? 10.892 -8.713 -14.835 1.00 97.56 225 LEU A N 1
ATOM 1718 C CA . LEU A 1 225 ? 9.737 -9.490 -14.409 1.00 97.56 225 LEU A CA 1
ATOM 1719 C C . LEU A 1 225 ? 10.002 -10.031 -13.014 1.00 97.56 225 LEU A C 1
ATOM 1721 O O . LEU A 1 225 ? 11.089 -10.539 -12.771 1.00 97.56 225 LEU A O 1
ATOM 1725 N N . GLY A 1 226 ? 9.031 -9.934 -12.110 1.00 97.88 226 GLY A N 1
ATOM 1726 C CA . GLY A 1 226 ? 9.184 -10.431 -10.747 1.00 97.88 226 GLY A CA 1
ATOM 1727 C C . GLY A 1 226 ? 7.966 -10.224 -9.873 1.00 97.88 226 GLY A C 1
ATOM 1728 O O . GLY A 1 226 ? 6.962 -9.670 -10.309 1.00 97.88 226 GLY A O 1
ATOM 1729 N N . TRP A 1 227 ? 8.073 -10.653 -8.621 1.00 98.38 227 TRP A N 1
ATOM 1730 C CA . TRP A 1 227 ? 7.045 -10.446 -7.610 1.00 98.38 227 TRP A CA 1
ATOM 1731 C C . TRP A 1 227 ? 7.275 -9.130 -6.874 1.00 98.38 227 TRP A C 1
ATOM 1733 O O . TRP A 1 227 ? 8.367 -8.868 -6.375 1.00 98.38 227 TRP A O 1
ATOM 1743 N N . LEU A 1 228 ? 6.241 -8.305 -6.804 1.00 97.75 228 LEU A N 1
ATOM 1744 C CA . LEU A 1 228 ? 6.211 -7.004 -6.160 1.00 97.75 228 LEU A CA 1
ATOM 1745 C C . LEU A 1 228 ? 5.430 -7.095 -4.850 1.00 97.75 228 LEU A C 1
ATOM 1747 O O . LEU A 1 228 ? 4.319 -7.624 -4.802 1.00 97.75 228 LEU A O 1
ATOM 1751 N N . ASP A 1 229 ? 6.017 -6.556 -3.788 1.00 96.88 229 ASP A N 1
ATOM 1752 C CA . ASP A 1 229 ? 5.405 -6.495 -2.465 1.00 96.88 229 ASP A CA 1
ATOM 1753 C C . ASP A 1 229 ? 4.601 -5.199 -2.313 1.00 96.88 229 ASP A C 1
ATOM 1755 O O . ASP A 1 229 ? 5.167 -4.104 -2.344 1.00 96.88 229 ASP A O 1
ATOM 1759 N N . VAL A 1 230 ? 3.280 -5.313 -2.151 1.00 96.12 230 VAL A N 1
ATOM 1760 C CA . VAL A 1 230 ? 2.387 -4.146 -2.056 1.00 96.12 230 VAL A CA 1
ATOM 1761 C C . VAL A 1 230 ? 2.687 -3.314 -0.810 1.00 96.12 230 VAL A C 1
ATOM 1763 O O . VAL A 1 230 ? 2.489 -2.104 -0.837 1.00 96.12 230 VAL A O 1
ATOM 1766 N N . ASN A 1 231 ? 3.276 -3.893 0.242 1.00 94.44 231 ASN A N 1
ATOM 1767 C CA . ASN A 1 231 ? 3.702 -3.123 1.414 1.00 94.44 231 ASN A CA 1
ATOM 1768 C C . ASN A 1 231 ? 4.778 -2.078 1.072 1.00 94.44 231 ASN A C 1
ATOM 1770 O O . ASN A 1 231 ? 4.883 -1.062 1.753 1.00 94.44 231 ASN A O 1
ATOM 1774 N N . MET A 1 232 ? 5.565 -2.286 0.008 1.00 94.94 232 MET A N 1
ATOM 1775 C CA . MET A 1 232 ? 6.541 -1.293 -0.467 1.00 94.94 232 MET A CA 1
ATOM 1776 C C . MET A 1 232 ? 5.893 -0.127 -1.217 1.00 94.94 232 MET A C 1
ATOM 1778 O O . MET A 1 232 ? 6.524 0.913 -1.398 1.00 94.94 232 MET A O 1
ATOM 1782 N N . LEU A 1 233 ? 4.654 -0.309 -1.668 1.00 95.50 233 LEU A N 1
ATOM 1783 C CA . LEU A 1 233 ? 3.877 0.700 -2.374 1.00 95.50 233 LEU A CA 1
ATOM 1784 C C . LEU A 1 233 ? 2.994 1.515 -1.445 1.00 95.50 233 LEU A C 1
ATOM 1786 O O . LEU A 1 233 ? 2.339 2.430 -1.918 1.00 95.50 233 LEU A O 1
ATOM 1790 N N . VAL A 1 234 ? 2.947 1.205 -0.155 1.00 94.12 234 VAL A N 1
ATOM 1791 C CA . VAL A 1 234 ? 2.137 1.953 0.801 1.00 94.12 234 VAL A CA 1
ATOM 1792 C C . VAL A 1 234 ? 3.028 2.937 1.538 1.00 94.12 234 VAL A C 1
ATOM 1794 O O . VAL A 1 234 ? 4.066 2.561 2.086 1.00 94.12 234 VAL A O 1
ATOM 1797 N N . ASP A 1 235 ? 2.636 4.207 1.553 1.00 91.38 235 ASP A N 1
ATOM 1798 C CA . ASP A 1 235 ? 3.302 5.190 2.395 1.00 91.38 235 ASP A CA 1
ATOM 1799 C C . ASP A 1 235 ? 3.064 4.836 3.868 1.00 91.38 235 ASP A C 1
ATOM 1801 O O . ASP A 1 235 ? 1.932 4.659 4.315 1.00 91.38 235 ASP A O 1
ATOM 1805 N N . LYS A 1 236 ? 4.144 4.728 4.641 1.00 84.94 236 LYS A N 1
ATOM 1806 C CA . LYS A 1 236 ? 4.081 4.292 6.042 1.00 84.94 236 LYS A CA 1
ATOM 1807 C C . LYS A 1 236 ? 3.401 5.318 6.947 1.00 84.94 236 LYS A C 1
ATOM 1809 O O . LYS A 1 236 ? 2.901 4.940 8.002 1.00 84.94 236 LYS A O 1
ATOM 1814 N N . GLY A 1 237 ? 3.426 6.600 6.575 1.00 82.31 237 GLY A N 1
ATOM 1815 C CA . GLY A 1 237 ? 2.820 7.673 7.363 1.00 82.31 237 GLY A CA 1
ATOM 1816 C C . GLY A 1 237 ? 1.310 7.772 7.158 1.00 82.31 237 GLY A C 1
ATOM 1817 O O . GLY A 1 237 ? 0.549 7.805 8.125 1.00 82.31 237 GLY A O 1
ATOM 1818 N N . SER A 1 238 ? 0.879 7.816 5.898 1.00 83.19 238 SER A N 1
ATOM 1819 C CA . SER A 1 238 ? -0.533 7.965 5.524 1.00 83.19 238 SER A CA 1
ATOM 1820 C C . SER A 1 238 ? -1.286 6.636 5.420 1.00 83.19 238 SER A C 1
ATOM 1822 O O . SER A 1 238 ? -2.498 6.596 5.630 1.00 83.19 238 SER A O 1
ATOM 1824 N N . GLY A 1 239 ? -0.592 5.537 5.117 1.00 83.94 239 GLY A N 1
ATOM 1825 C CA . GLY A 1 239 ? -1.215 4.266 4.760 1.00 83.94 239 GLY A CA 1
ATOM 1826 C C . GLY A 1 239 ? -1.864 4.279 3.371 1.00 83.94 239 GLY A C 1
ATOM 1827 O O . GLY A 1 239 ? -2.679 3.392 3.090 1.00 83.94 239 GLY A O 1
ATOM 1828 N N . GLU A 1 240 ? -1.547 5.277 2.539 1.00 88.00 240 GLU A N 1
ATOM 1829 C CA . GLU A 1 240 ? -2.032 5.418 1.166 1.00 88.00 240 GLU A CA 1
ATOM 1830 C C . GLU A 1 240 ? -1.150 4.674 0.165 1.00 88.00 240 GLU A C 1
ATOM 1832 O O . GLU A 1 240 ? 0.057 4.507 0.351 1.00 88.00 240 GLU A O 1
ATOM 1837 N N . LEU A 1 241 ? -1.771 4.230 -0.924 1.00 92.81 241 LEU A N 1
ATOM 1838 C CA . LEU A 1 241 ? -1.100 3.517 -1.997 1.00 92.81 241 LEU A CA 1
ATOM 1839 C C . LEU A 1 241 ? -0.402 4.517 -2.943 1.00 92.81 241 LEU A C 1
ATOM 1841 O O . LEU A 1 241 ? -1.041 5.335 -3.596 1.00 92.81 241 LEU A O 1
ATOM 1845 N N . MET A 1 242 ? 0.919 4.423 -3.055 1.00 95.00 242 MET A N 1
ATOM 1846 C CA . MET A 1 242 ? 1.799 5.250 -3.890 1.00 95.00 242 MET A CA 1
ATOM 1847 C C . MET A 1 242 ? 1.905 4.740 -5.340 1.00 95.00 242 MET A C 1
ATOM 1849 O O . MET A 1 242 ? 2.969 4.792 -5.964 1.00 95.00 242 MET A O 1
ATOM 1853 N N . ILE A 1 243 ? 0.807 4.222 -5.885 1.00 96.06 243 ILE A N 1
ATOM 1854 C CA . ILE A 1 243 ? 0.667 3.882 -7.306 1.00 96.06 243 ILE A CA 1
ATOM 1855 C C . ILE A 1 243 ? -0.680 4.367 -7.813 1.00 96.06 243 ILE A C 1
ATOM 1857 O O . ILE A 1 243 ? -1.629 4.511 -7.044 1.00 96.06 243 ILE A O 1
ATOM 1861 N N . ARG A 1 244 ? -0.763 4.633 -9.115 1.00 95.44 244 ARG A N 1
ATOM 1862 C CA . ARG A 1 244 ? -1.990 5.118 -9.758 1.00 95.44 244 ARG A CA 1
ATOM 1863 C C . ARG A 1 244 ? -2.309 4.275 -10.988 1.00 95.44 244 ARG A C 1
ATOM 1865 O O . ARG A 1 244 ? -1.368 3.889 -11.677 1.00 95.44 244 ARG A O 1
ATOM 1872 N N . PRO A 1 245 ? -3.586 4.002 -11.299 1.00 96.12 245 PRO A N 1
ATOM 1873 C CA . PRO A 1 245 ? -3.940 3.378 -12.567 1.00 96.12 245 PRO A CA 1
ATOM 1874 C C . PRO A 1 245 ? -3.414 4.233 -13.720 1.00 96.12 245 PRO A C 1
ATOM 1876 O O . PRO A 1 245 ? -3.593 5.456 -13.719 1.00 96.12 245 PRO A O 1
ATOM 1879 N N . LEU A 1 246 ? -2.750 3.612 -14.692 1.00 94.19 246 LEU A N 1
ATOM 1880 C CA . LEU A 1 246 ? -2.323 4.322 -15.887 1.00 94.19 246 LEU A CA 1
ATOM 1881 C C . LEU A 1 246 ? -3.574 4.620 -16.717 1.00 94.19 246 LEU A C 1
ATOM 1883 O O . LEU A 1 246 ? -4.194 3.709 -17.266 1.00 94.19 246 LEU A O 1
ATOM 1887 N N . GLN A 1 247 ? -3.971 5.891 -16.787 1.00 88.81 247 GLN A N 1
ATOM 1888 C CA . GLN A 1 247 ? -5.079 6.296 -17.644 1.00 88.81 247 GLN A CA 1
ATOM 1889 C C . GLN A 1 247 ? -4.683 6.021 -19.093 1.00 88.81 247 GLN A C 1
ATOM 1891 O O . GLN A 1 247 ? -3.775 6.657 -19.629 1.00 88.81 247 GLN A O 1
ATOM 1896 N N . GLN A 1 248 ? -5.347 5.052 -19.724 1.00 77.69 248 GLN A N 1
ATOM 1897 C CA . GLN A 1 248 ? -5.221 4.882 -21.163 1.00 77.69 248 GLN A CA 1
ATOM 1898 C C . GLN A 1 248 ? -5.736 6.165 -21.813 1.00 77.69 248 GLN A C 1
ATOM 1900 O O . GLN A 1 248 ? -6.828 6.634 -21.480 1.00 77.69 248 GLN A O 1
ATOM 1905 N N . ALA A 1 249 ? -4.939 6.751 -22.707 1.00 74.44 249 ALA A N 1
ATOM 1906 C CA . ALA A 1 249 ? -5.412 7.859 -23.520 1.00 74.44 249 ALA A CA 1
ATOM 1907 C C . ALA A 1 249 ? -6.708 7.407 -24.206 1.00 74.44 249 ALA A C 1
ATOM 1909 O O . ALA A 1 249 ? -6.724 6.353 -24.850 1.00 74.44 249 ALA A O 1
ATOM 1910 N N . LYS A 1 250 ? -7.799 8.159 -24.012 1.00 73.19 250 LYS A N 1
ATOM 1911 C CA . LYS A 1 250 ? -9.028 7.937 -24.775 1.00 73.19 250 LYS A CA 1
ATOM 1912 C C . LYS A 1 250 ? -8.645 8.067 -26.247 1.00 73.19 250 LYS A C 1
ATOM 1914 O O . LYS A 1 250 ? -8.177 9.131 -26.647 1.00 73.19 250 LYS A O 1
ATOM 1919 N N . LYS A 1 251 ? -8.729 6.955 -26.975 1.00 56.97 251 LYS A N 1
ATOM 1920 C CA . LYS A 1 251 ? -8.535 6.932 -28.424 1.00 56.97 251 LYS A CA 1
ATOM 1921 C C . LYS A 1 251 ? -9.669 7.672 -29.114 1.00 56.97 251 LYS A C 1
ATOM 1923 O O . LYS A 1 251 ? -10.798 7.617 -28.574 1.00 56.97 251 LYS A O 1
#

Nearest PDB structures (foldseek):
  9e7f-assembly1_AS  TM=5.560E-01  e=3.044E-01  Pyrobaculum calidifontis JCM 11548
  8hl4-assembly1_L21E  TM=6.101E-01  e=5.491E-01  Sulfolobus acidocaldarius DSM 639

Foldseek 3Di:
DPDDPDDDPPDDDDPVRVVVVVVVVVVPDDPVVPDDPDDPDDDDDPDDDPVVVVVVVVPPPDDDDDDDDDDDDDDDDDDDDPPVPPPDDDPVVVVVVVVVLAQFFPQDPDVVGHGFFKAFPVVRGGHHPVSCVVPQVDPVNVPTDIATAPNPPPQLCVVCVVVDDAFFKKFAQAKFWFAADQPDDHTPGIDHQAAPVRDGWMWGFHDRDPAWTFIWTDHPNDIDTGTTGQVRQADNPRRDGRMGGDDDPDD

Organism: Alexandrium catenella (NCBI:txid2925)

pLDDT: mean 77.88, std 19.2, range [38.22, 98.38]

InterPro domains:
  IPR000315 B-box-type zinc finger [PS50119] (100-149)

Secondary structure (DSSP, 8-state):
----------SPPPHHHHHHHHHHHHTTS-GGGG-PPP-----------HHHHHHHTTS---------------------------PPPPHHHHHHHHHHTT-B-TT--SSSPPBP-EEETTT--EE-HHHHHHHHTSTTTTTS-EEE---TTS-HHHHHGGG--TT-EEEESS-EEEESSSS---EEEEE-SB-TTSSBEEEEEEEE-SSEEEEEEEETTEEEEEEEEGGGGB-TTT--B-EEE------

Mean predicted aligned error: 18.23 Å

Solvent-accessible surface area (backbone atoms only — not comparable to full-atom values): 15983 Å² total; per-residue (Å²): 145,89,86,89,85,84,78,84,86,82,74,74,79,50,74,65,58,54,49,57,52,52,55,58,52,60,77,70,57,68,74,75,79,73,62,73,82,75,85,81,85,78,80,94,70,85,80,77,55,74,75,62,63,59,62,64,73,69,75,73,81,81,88,84,88,90,82,87,84,85,88,81,92,81,92,78,85,84,90,82,79,94,67,83,77,77,72,81,79,50,70,67,58,56,49,56,56,53,55,67,72,61,54,40,14,76,72,45,92,50,91,80,42,50,64,29,39,32,34,32,66,78,75,71,42,36,21,19,69,66,48,39,55,72,58,41,64,38,86,84,42,53,78,52,54,69,44,71,46,77,51,88,81,65,56,46,28,79,78,49,49,90,79,64,54,65,69,45,45,35,32,32,72,55,63,41,63,19,17,71,40,76,88,61,88,54,71,73,54,56,40,54,17,57,37,99,84,70,44,72,22,54,35,32,31,68,39,77,60,92,65,24,36,32,33,38,32,63,47,94,92,41,82,45,73,30,20,33,54,44,58,77,38,36,41,87,87,76,63,45,69,46,56,42,77,53,77,74,76,84,126

Radius of gyration: 28.85 Å; Cα contacts (8 Å, |Δi|>4): 308; chains: 1; bounding box: 89×46×72 Å

Sequence (251 aa):
VVSDLIGSPSGGLSKEAVRALADRTKAKMPEDIFKKPEETGEGGAAKVSWRQKRQQNLATGNNNNKRGVAGARITVQPPNKKGRTVGPPSKAEIESAADKRKRRCDGCETEPAALAVIRCVNCEAYLCAKCNELNHQTALLKKHARQPLVQDGVDAYSRFKFLFTAGDQWQLMTSVALWRYEWGWEKIGGINAMSPWGGPNAFQILDCGAKRLKVRGIRGGGQNLGWLDVNMLVDKGSGELMIRPLQQAKK